Protein AF-A0A2G9U128-F1 (afdb_monomer)

Secondary structure (DSSP, 8-state):
----PPPPSSS---HHHHH-TT--TT-S-----HHHHHHHHHHHTTPPBGGGSSHHHH-GGGGG--TTHHHH-SSGGG-BHHHHHHHSPPPTT-SS-HHHHHHHHHHHHHHHHH-TT-TT---TTS-PPPHHHHHHHHH--HHHHHHHHSTT--TTTS------GGGTS--

Radius of gyration: 20.98 Å; Cα contacts (8 Å, |Δi|>4): 156; chains: 1; bounding box: 50×44×55 Å

Foldseek 3Di:
DDPDDDDAAADDDDPCQQFFVQPDPPDPVGGDGNLVVVQVVCVVVPPQAQVVQPVVVVDPQCVCPDVVNVVVDVDPRRHHNSRNFRHADADVVGRTHPSVLVVVLVVVVCVQPVPCVRQVHDDPPDDHDDPVVVVVVVPDAPLNVCQVVDPPDDSVNDDRDDPDPVVSPDD

Solvent-accessible surface area (backbone atoms only — not comparable to full-atom values): 10637 Å² total; per-residue (Å²): 131,86,74,88,72,78,79,74,76,56,86,66,75,55,65,56,49,46,47,33,63,64,52,49,100,90,44,92,87,11,69,39,36,49,64,59,49,51,51,51,49,37,58,74,74,61,57,66,38,31,56,74,44,65,53,58,74,72,40,78,66,62,83,54,63,46,75,64,54,66,72,74,34,95,46,80,63,72,34,50,36,69,66,46,42,42,68,42,64,51,38,91,100,52,75,46,11,66,62,51,44,50,58,51,49,52,52,51,49,47,55,56,72,71,35,70,78,33,80,88,40,77,47,94,95,55,91,47,66,52,75,70,55,48,54,55,59,70,70,62,45,72,46,55,54,50,34,77,72,35,90,93,48,49,75,89,78,39,76,85,80,82,80,56,75,68,70,77,71,64,135

Sequence (171 aa):
QAGCPMMRTGLRMTSPMRNQVLAGRDAPLGEIDLAAVNIQRGRDVGLRLYMDYGLPRRSSGIGRTTSALRRLYANREDVDLYAGMLTERAVSGGLVGPTAAEIIADQFRNLKVADIFFYENNVQGTQGFNEGELAEIRKMTLARLVCSNTEGMLTRDVPRQQKKMTDVVGN

InterPro domains:
  IPR010255 Haem peroxidase superfamily [SSF48113] (8-155)
  IPR019791 Haem peroxidase, animal-type [PF03098] (10-153)
  IPR019791 Haem peroxidase, animal-type [PS50292] (1-171)
  IPR037120 Haem peroxidase domain superfamily, animal type [G3DSA:1.10.640.10] (2-168)

Mean predicted aligned error: 9.44 Å

Structure (mmCIF, N/CA/C/O backbone):
data_AF-A0A2G9U128-F1
#
_entry.id   AF-A0A2G9U128-F1
#
loop_
_atom_site.group_PDB
_atom_site.id
_atom_site.type_symbol
_atom_site.label_atom_id
_atom_site.label_alt_id
_atom_site.label_comp_id
_atom_site.label_asym_id
_atom_site.label_entity_id
_atom_site.label_seq_id
_atom_site.pdbx_PDB_ins_code
_atom_site.Cartn_x
_atom_site.Cartn_y
_atom_site.Cartn_z
_atom_site.occupancy
_atom_site.B_iso_or_equiv
_atom_site.auth_seq_id
_atom_site.auth_comp_id
_atom_site.auth_asym_id
_atom_site.auth_atom_id
_atom_site.pdbx_PDB_model_num
ATOM 1 N N . GLN A 1 1 ? -28.773 -2.765 -10.422 1.00 36.44 1 GLN A N 1
ATOM 2 C CA . GLN A 1 1 ? -27.649 -1.815 -10.548 1.00 36.44 1 GLN A CA 1
ATOM 3 C C . GLN A 1 1 ? -26.372 -2.622 -10.398 1.00 36.44 1 GLN A C 1
ATOM 5 O O . GLN A 1 1 ? -26.188 -3.244 -9.360 1.00 36.44 1 GLN A O 1
ATOM 10 N N . ALA A 1 2 ? -25.572 -2.745 -11.456 1.00 41.22 2 ALA A N 1
ATOM 11 C CA . ALA A 1 2 ? -24.303 -3.459 -11.376 1.00 41.22 2 ALA A CA 1
ATOM 12 C C . ALA A 1 2 ? -23.344 -2.617 -10.521 1.00 41.22 2 ALA A C 1
ATOM 14 O O . ALA A 1 2 ? -23.062 -1.475 -10.877 1.00 41.22 2 ALA A O 1
ATOM 15 N N . GLY A 1 3 ? -22.915 -3.137 -9.367 1.00 49.66 3 GLY A N 1
ATOM 16 C CA . GLY A 1 3 ? -21.917 -2.465 -8.532 1.00 49.66 3 GLY A CA 1
ATOM 17 C C . GLY A 1 3 ? -20.646 -2.214 -9.339 1.00 49.66 3 GLY A C 1
ATOM 18 O O . GLY A 1 3 ? -20.299 -3.045 -10.171 1.00 49.66 3 GLY A O 1
ATOM 19 N N . CYS A 1 4 ? -19.978 -1.078 -9.127 1.00 60.12 4 CYS A N 1
ATOM 20 C CA . CYS A 1 4 ? -18.726 -0.748 -9.809 1.00 60.12 4 CYS A CA 1
ATOM 21 C C . CYS A 1 4 ? -17.633 -1.718 -9.323 1.00 60.12 4 CYS A C 1
ATOM 23 O O . CYS A 1 4 ? -17.177 -1.587 -8.182 1.00 60.12 4 CYS A O 1
ATOM 25 N N . PRO A 1 5 ? -17.253 -2.744 -10.108 1.00 68.50 5 PRO A N 1
ATOM 26 C CA . PRO A 1 5 ? -16.295 -3.725 -9.640 1.00 68.50 5 PRO A CA 1
ATOM 27 C C . PRO A 1 5 ? -14.897 -3.108 -9.678 1.00 68.50 5 PRO A C 1
ATOM 29 O O . PRO A 1 5 ? -14.542 -2.384 -10.610 1.00 68.50 5 PRO A O 1
ATOM 32 N N . MET A 1 6 ? -14.084 -3.423 -8.671 1.00 71.75 6 MET A N 1
ATOM 33 C CA . MET A 1 6 ? -12.667 -3.071 -8.684 1.00 71.75 6 MET A CA 1
ATOM 34 C C . MET A 1 6 ? -12.012 -3.613 -9.962 1.00 71.75 6 MET A C 1
ATOM 36 O O . MET A 1 6 ? -12.296 -4.736 -10.393 1.00 71.75 6 MET A O 1
ATOM 40 N N . MET A 1 7 ? -11.111 -2.829 -10.558 1.00 75.94 7 MET A N 1
ATOM 41 C CA . MET A 1 7 ? -10.295 -3.303 -11.671 1.00 75.94 7 MET A CA 1
ATOM 42 C C . MET A 1 7 ? -9.532 -4.571 -11.262 1.00 75.94 7 MET A C 1
ATOM 44 O O . MET A 1 7 ? -9.000 -4.672 -10.158 1.00 75.94 7 MET A O 1
ATOM 48 N N . ARG A 1 8 ? -9.466 -5.547 -12.171 1.00 73.69 8 ARG A N 1
ATOM 49 C CA . ARG A 1 8 ? -8.735 -6.796 -11.945 1.00 73.69 8 ARG A CA 1
ATOM 50 C C . ARG A 1 8 ? -7.255 -6.514 -11.669 1.00 73.69 8 ARG A C 1
ATOM 52 O O . ARG A 1 8 ? -6.620 -5.780 -12.423 1.00 73.69 8 ARG A O 1
ATOM 59 N N . THR A 1 9 ? -6.705 -7.161 -10.646 1.00 72.75 9 THR A N 1
ATOM 60 C CA . THR A 1 9 ? -5.279 -7.074 -10.318 1.00 72.75 9 THR A CA 1
ATOM 61 C C . THR A 1 9 ? -4.411 -7.692 -11.418 1.00 72.75 9 THR A C 1
ATOM 63 O O . THR A 1 9 ? -4.778 -8.692 -12.046 1.00 72.75 9 THR A O 1
ATOM 66 N N . GLY A 1 10 ? -3.255 -7.078 -11.676 1.00 69.06 10 GLY A N 1
ATOM 67 C CA . GLY A 1 10 ? -2.269 -7.558 -12.640 1.00 69.06 10 GLY A CA 1
ATOM 68 C C . GLY A 1 10 ? -1.530 -6.425 -13.350 1.00 69.06 10 GLY A C 1
ATOM 69 O O . GLY A 1 10 ? -1.518 -5.285 -12.907 1.00 69.06 10 GLY A O 1
ATOM 70 N N . LEU A 1 11 ? -0.948 -6.746 -14.504 1.00 76.25 11 LEU A N 1
ATOM 71 C CA . LEU A 1 11 ? -0.064 -5.869 -15.288 1.00 76.25 11 LEU A CA 1
ATOM 72 C C . LEU A 1 11 ? -0.753 -4.702 -16.013 1.00 76.25 11 LEU A C 1
ATOM 74 O O . LEU A 1 11 ? -0.128 -4.028 -16.832 1.00 76.25 11 LEU A O 1
ATOM 78 N N . ARG A 1 12 ? -2.056 -4.509 -15.811 1.00 81.06 12 ARG A N 1
ATOM 79 C CA . ARG A 1 12 ? -2.826 -3.490 -16.525 1.00 81.06 12 ARG A CA 1
ATOM 80 C C . ARG A 1 12 ? -3.194 -2.378 -15.564 1.00 81.06 12 ARG A C 1
ATOM 82 O O . ARG A 1 12 ? -3.771 -2.632 -14.517 1.00 81.06 12 ARG A O 1
ATOM 89 N N . MET A 1 13 ? -2.910 -1.158 -15.989 1.00 85.50 13 MET A N 1
ATOM 90 C CA . MET A 1 13 ? -3.339 0.068 -15.335 1.00 85.50 13 MET A CA 1
ATOM 91 C C . MET A 1 13 ? -4.348 0.777 -16.245 1.00 85.50 13 MET A C 1
ATOM 93 O O . MET A 1 13 ? -4.283 0.626 -17.470 1.00 85.50 13 MET A O 1
ATOM 97 N N . THR A 1 14 ? -5.320 1.489 -15.672 1.00 87.94 14 THR A N 1
ATOM 98 C CA . THR A 1 14 ? -6.327 2.212 -16.463 1.00 87.94 14 THR A CA 1
ATOM 99 C C . THR A 1 14 ? -5.682 3.350 -17.259 1.00 87.94 14 THR A C 1
ATOM 101 O O . THR A 1 14 ? -4.676 3.920 -16.837 1.00 87.94 14 THR A O 1
ATOM 104 N N . SER A 1 15 ? -6.271 3.703 -18.409 1.00 85.25 15 SER A N 1
ATOM 105 C CA . SER A 1 15 ? -5.766 4.806 -19.245 1.00 85.25 15 SER A CA 1
ATOM 106 C C . SER A 1 15 ? -5.651 6.133 -18.482 1.00 85.25 15 SER A C 1
ATOM 108 O O . SER A 1 15 ? -4.603 6.763 -18.599 1.00 85.25 15 SER A O 1
ATOM 110 N N . PRO A 1 16 ? -6.626 6.540 -17.638 1.00 86.50 16 PRO A N 1
ATOM 111 C CA . PRO A 1 16 ? -6.484 7.764 -16.852 1.00 86.50 16 PRO A CA 1
ATOM 112 C C . PRO A 1 16 ? -5.264 7.740 -15.927 1.00 86.50 16 PRO A C 1
ATOM 114 O O . PRO A 1 16 ? -4.538 8.721 -15.846 1.00 86.50 16 PRO A O 1
ATOM 117 N N . MET A 1 17 ? -4.970 6.600 -15.291 1.00 86.81 17 MET A N 1
ATOM 118 C CA . MET A 1 17 ? -3.791 6.490 -14.429 1.00 86.81 17 MET A CA 1
ATOM 119 C C . MET A 1 17 ? -2.469 6.430 -15.208 1.00 86.81 17 MET A C 1
ATOM 121 O O . MET A 1 17 ? -1.415 6.762 -14.676 1.00 86.81 17 MET A O 1
ATOM 125 N N . ARG A 1 18 ? -2.497 5.982 -16.464 1.00 86.50 18 ARG A N 1
ATOM 126 C CA . ARG A 1 18 ? -1.287 5.850 -17.284 1.00 86.50 18 ARG A CA 1
ATOM 127 C C . ARG A 1 18 ? -0.965 7.092 -18.096 1.00 86.50 18 ARG A C 1
ATOM 129 O O . ARG A 1 18 ? 0.184 7.294 -18.435 1.00 86.50 18 ARG A O 1
ATOM 136 N N . ASN A 1 19 ? -1.962 7.892 -18.434 1.00 84.31 19 ASN A N 1
ATOM 137 C CA . ASN A 1 19 ? -1.763 8.970 -19.391 1.00 84.31 19 ASN A CA 1
ATOM 138 C C . ASN A 1 19 ? -2.217 10.325 -18.855 1.00 84.31 19 ASN A C 1
ATOM 140 O O . ASN A 1 19 ? -1.904 11.320 -19.483 1.00 84.31 19 ASN A O 1
ATOM 144 N N . GLN A 1 20 ? -3.007 10.388 -17.776 1.00 84.69 20 GLN A N 1
ATOM 145 C CA . GLN A 1 20 ? -3.775 11.590 -17.422 1.00 84.69 20 GLN A CA 1
ATOM 146 C C . GLN A 1 20 ? -3.939 11.772 -15.901 1.00 84.69 20 GLN A C 1
ATOM 148 O O . GLN A 1 20 ? -4.963 12.283 -15.449 1.00 84.69 20 GLN A O 1
ATOM 153 N N . VAL A 1 21 ? -2.964 11.348 -15.077 1.00 81.94 21 VAL A N 1
ATOM 154 C CA . VAL A 1 21 ? -3.152 11.336 -13.608 1.00 81.94 21 VAL A CA 1
ATOM 155 C C . VAL A 1 21 ? -3.471 12.705 -13.011 1.00 81.94 21 VAL A C 1
ATOM 157 O O . VAL A 1 21 ? -4.222 12.764 -12.041 1.00 81.94 21 VAL A O 1
ATOM 160 N N . LEU A 1 22 ? -2.931 13.785 -13.583 1.00 76.00 22 LEU A N 1
ATOM 161 C CA . LEU A 1 22 ? -3.174 15.162 -13.135 1.00 76.00 22 LEU A CA 1
ATOM 162 C C . LEU A 1 22 ? -3.912 16.003 -14.184 1.00 76.00 22 LEU A C 1
ATOM 164 O O . LEU A 1 22 ? -3.852 17.231 -14.134 1.00 76.00 22 LEU A O 1
ATOM 168 N N . ALA A 1 23 ? -4.600 15.372 -15.138 1.00 69.12 23 ALA A N 1
ATOM 169 C CA . ALA A 1 23 ? -5.393 16.105 -16.114 1.00 69.12 23 ALA A CA 1
ATOM 170 C C . ALA A 1 23 ? -6.583 16.782 -15.412 1.00 69.12 23 ALA A C 1
ATOM 172 O O . ALA A 1 23 ? -7.588 16.148 -15.088 1.00 69.12 23 ALA A O 1
ATOM 173 N N . GLY A 1 24 ? -6.448 18.082 -15.139 1.00 64.62 24 GLY A N 1
ATOM 174 C CA . GLY A 1 24 ? -7.542 18.944 -14.699 1.00 64.62 24 GLY A CA 1
ATOM 175 C C . GLY A 1 24 ? -8.391 19.415 -15.882 1.00 64.62 24 GLY A C 1
ATOM 176 O O . GLY A 1 24 ? -7.938 19.379 -17.024 1.00 64.62 24 GLY A O 1
ATOM 177 N N . ARG A 1 25 ? -9.613 19.899 -15.614 1.00 59.88 25 ARG A N 1
ATOM 178 C CA . ARG A 1 25 ? -10.521 20.422 -16.658 1.00 59.88 25 ARG A CA 1
ATOM 179 C C . ARG A 1 25 ? -9.916 21.566 -17.487 1.00 59.88 25 ARG A C 1
ATOM 181 O O . ARG A 1 25 ? -10.225 21.643 -18.668 1.00 59.88 25 ARG A O 1
ATOM 188 N N . ASP A 1 26 ? -9.036 22.380 -16.894 1.00 63.41 26 ASP A N 1
ATOM 189 C CA . ASP A 1 26 ? -8.537 23.630 -17.493 1.00 63.41 26 ASP A CA 1
ATOM 190 C C . ASP A 1 26 ? -6.996 23.738 -17.545 1.00 63.41 26 ASP A C 1
ATOM 192 O O . ASP A 1 26 ? -6.453 24.824 -17.736 1.00 63.41 26 ASP A O 1
ATOM 196 N N . ALA A 1 27 ? -6.260 22.633 -17.362 1.00 60.75 27 ALA A N 1
ATOM 197 C CA . ALA A 1 27 ? -4.793 22.649 -17.316 1.00 60.75 27 ALA A CA 1
ATOM 198 C C . ALA A 1 27 ? -4.166 21.710 -18.370 1.00 60.75 27 ALA A C 1
ATOM 200 O O . ALA A 1 27 ? -4.283 20.492 -18.237 1.00 60.75 27 ALA A O 1
ATOM 201 N N . PRO A 1 28 ? -3.430 22.235 -19.372 1.00 54.91 28 PRO A N 1
ATOM 202 C CA . PRO A 1 28 ? -2.742 21.423 -20.383 1.00 54.91 28 PRO A CA 1
ATOM 203 C C . PRO A 1 28 ? -1.474 20.717 -19.867 1.00 54.91 28 PRO A C 1
ATOM 205 O O . PRO A 1 28 ? -0.856 19.957 -20.602 1.00 54.91 28 PRO A O 1
ATOM 208 N N . LEU A 1 29 ? -1.083 20.909 -18.600 1.00 56.72 29 LEU A N 1
ATOM 209 C CA . LEU A 1 29 ? 0.060 20.230 -17.960 1.00 56.72 29 LEU A CA 1
ATOM 210 C C . LEU A 1 29 ? -0.220 18.745 -17.610 1.00 56.72 29 LEU A C 1
ATOM 212 O O . LEU A 1 29 ? 0.469 18.154 -16.783 1.00 56.72 29 LEU A O 1
ATOM 216 N N . GLY A 1 30 ? -1.272 18.153 -18.177 1.00 60.22 30 GLY A N 1
ATOM 217 C CA . GLY A 1 30 ? -2.044 17.085 -17.538 1.00 60.22 30 GLY A CA 1
ATOM 218 C C . GLY A 1 30 ? -1.679 15.636 -17.858 1.00 60.22 30 GLY A C 1
ATOM 219 O O . GLY A 1 30 ? -2.354 14.743 -17.347 1.00 60.22 30 GLY A O 1
ATOM 220 N N . GLU A 1 31 ? -0.657 15.362 -18.670 1.00 71.94 31 GLU A N 1
ATOM 221 C CA . GLU A 1 31 ? -0.382 13.999 -19.151 1.00 71.94 31 GLU A CA 1
ATOM 222 C C . GLU A 1 31 ? 0.809 13.337 -18.445 1.00 71.94 31 GLU A C 1
ATOM 224 O O . GLU A 1 31 ? 1.909 13.230 -18.983 1.00 71.94 31 GLU A O 1
ATOM 229 N N . ILE A 1 32 ? 0.599 12.904 -17.198 1.00 84.38 32 ILE A N 1
ATOM 230 C CA . ILE A 1 32 ? 1.614 12.191 -16.408 1.00 84.38 32 ILE A CA 1
ATOM 231 C C . ILE A 1 32 ? 1.285 10.697 -16.344 1.00 84.38 32 ILE A C 1
ATOM 233 O O . ILE A 1 32 ? 0.178 10.314 -15.948 1.00 84.38 32 ILE A O 1
ATOM 237 N N . ASP A 1 33 ? 2.279 9.861 -16.665 1.00 89.38 33 ASP A N 1
ATOM 238 C CA . ASP A 1 33 ? 2.218 8.408 -16.487 1.00 89.38 33 ASP A CA 1
ATOM 239 C C . ASP A 1 33 ? 2.613 8.012 -15.065 1.00 89.38 33 ASP A C 1
ATOM 241 O O . ASP A 1 33 ? 3.784 8.062 -14.682 1.00 89.38 33 ASP A O 1
ATOM 245 N N . LEU A 1 34 ? 1.628 7.576 -14.275 1.00 91.62 34 LEU A N 1
ATOM 246 C CA . LEU A 1 34 ? 1.853 7.170 -12.890 1.00 91.62 34 LEU A CA 1
ATOM 247 C C . LEU A 1 34 ? 2.796 5.974 -12.762 1.00 91.62 34 LEU A C 1
ATOM 249 O O . LEU A 1 34 ? 3.560 5.904 -11.801 1.00 91.62 34 LEU A O 1
ATOM 253 N N . ALA A 1 35 ? 2.761 5.030 -13.704 1.00 90.44 35 ALA A N 1
ATOM 254 C CA . ALA A 1 35 ? 3.646 3.874 -13.661 1.00 90.44 35 ALA A CA 1
ATOM 255 C C . ALA A 1 35 ? 5.089 4.305 -13.939 1.00 90.44 35 ALA A C 1
ATOM 257 O O . ALA A 1 35 ? 5.996 3.871 -13.228 1.00 90.44 35 ALA A O 1
ATOM 258 N N . ALA A 1 36 ? 5.294 5.201 -14.909 1.00 91.56 36 ALA A N 1
ATOM 259 C CA . ALA A 1 36 ? 6.609 5.781 -15.172 1.00 91.56 36 ALA A CA 1
ATOM 260 C C . ALA A 1 36 ? 7.120 6.593 -13.970 1.00 91.56 36 ALA A C 1
ATOM 262 O O . ALA A 1 36 ? 8.269 6.425 -13.558 1.00 91.56 36 ALA A O 1
ATOM 263 N N . VAL A 1 37 ? 6.257 7.407 -13.351 1.00 93.38 37 VAL A N 1
ATOM 264 C CA . VAL A 1 37 ? 6.588 8.168 -12.135 1.00 93.38 37 VAL A CA 1
ATOM 265 C C . VAL A 1 37 ? 6.966 7.245 -10.980 1.00 93.38 37 VAL A C 1
ATOM 267 O O . VAL A 1 37 ? 7.939 7.524 -10.290 1.00 93.38 37 VAL A O 1
ATOM 270 N N . ASN A 1 38 ? 6.251 6.139 -10.768 1.00 93.75 38 ASN A N 1
ATOM 271 C CA . ASN A 1 38 ? 6.575 5.194 -9.696 1.00 93.75 38 ASN A CA 1
ATOM 272 C C . ASN A 1 38 ? 7.923 4.495 -9.919 1.00 93.75 38 ASN A C 1
ATOM 274 O O . ASN A 1 38 ? 8.669 4.308 -8.959 1.00 93.75 38 ASN A O 1
ATOM 278 N N . ILE A 1 39 ? 8.266 4.153 -11.167 1.00 94.38 39 ILE A N 1
ATOM 279 C CA . ILE A 1 39 ? 9.593 3.612 -11.504 1.00 94.38 39 ILE A CA 1
ATOM 280 C C . ILE A 1 39 ? 10.677 4.654 -11.210 1.00 94.38 39 ILE A C 1
ATOM 282 O O . ILE A 1 39 ? 11.635 4.358 -10.499 1.00 94.38 39 ILE A O 1
ATOM 286 N N . GLN A 1 40 ? 10.505 5.888 -11.693 1.00 95.75 40 GLN A N 1
ATOM 287 C CA . GLN A 1 40 ? 11.485 6.953 -11.473 1.00 95.75 40 GLN A CA 1
ATOM 288 C C . GLN A 1 40 ? 11.628 7.313 -9.994 1.00 95.75 40 GLN A C 1
ATOM 290 O O . GLN A 1 40 ? 12.747 7.465 -9.520 1.00 95.75 40 GLN A O 1
ATOM 295 N N . ARG A 1 41 ? 10.525 7.360 -9.241 1.00 96.12 41 ARG A N 1
ATOM 296 C CA . ARG A 1 41 ? 10.550 7.566 -7.788 1.00 96.12 41 ARG A CA 1
ATOM 297 C C . ARG A 1 41 ? 11.308 6.454 -7.077 1.00 96.12 41 ARG A C 1
ATOM 299 O O . ARG A 1 41 ? 12.059 6.739 -6.157 1.00 96.12 41 ARG A O 1
ATOM 306 N N . GLY A 1 42 ? 11.123 5.203 -7.501 1.00 96.44 42 GLY A N 1
ATOM 307 C CA . GLY A 1 42 ? 11.869 4.076 -6.951 1.00 96.44 42 GLY A CA 1
ATOM 308 C C . GLY A 1 42 ? 13.379 4.249 -7.112 1.00 96.44 42 GLY A C 1
ATOM 309 O O . GLY A 1 42 ? 14.121 4.001 -6.169 1.00 96.44 42 GLY A O 1
ATOM 310 N N . ARG A 1 43 ? 13.824 4.740 -8.271 1.00 96.44 43 ARG A N 1
ATOM 311 C CA . ARG A 1 43 ? 15.241 5.026 -8.540 1.00 96.44 43 ARG A CA 1
ATOM 312 C C . ARG A 1 43 ? 15.757 6.222 -7.745 1.00 96.44 43 ARG A C 1
ATOM 314 O O . ARG A 1 43 ? 16.850 6.147 -7.200 1.00 96.44 43 ARG A O 1
ATOM 321 N N . ASP A 1 44 ? 14.961 7.282 -7.651 1.00 97.81 44 ASP A N 1
ATOM 322 C CA . ASP A 1 44 ? 15.298 8.511 -6.924 1.00 97.81 44 ASP A CA 1
ATOM 323 C C . ASP A 1 44 ? 15.538 8.252 -5.429 1.00 97.81 44 ASP A C 1
ATOM 325 O O . ASP A 1 44 ? 16.548 8.670 -4.871 1.00 97.81 44 ASP A O 1
ATOM 329 N N . VAL A 1 45 ? 14.669 7.458 -4.791 1.00 97.12 45 VAL A N 1
ATOM 330 C CA . VAL A 1 45 ? 14.844 7.070 -3.378 1.00 97.12 45 VAL A CA 1
ATOM 331 C C . VAL A 1 45 ? 15.825 5.905 -3.182 1.00 97.12 45 VAL A C 1
ATOM 333 O O . VAL A 1 45 ? 15.992 5.430 -2.060 1.00 97.12 45 VAL A O 1
ATOM 336 N N . GLY A 1 46 ? 16.456 5.417 -4.255 1.00 96.00 46 GLY A N 1
ATOM 337 C CA . GLY A 1 46 ? 17.442 4.340 -4.197 1.00 96.00 46 GLY A CA 1
ATOM 338 C C . GLY A 1 46 ? 16.868 2.988 -3.765 1.00 96.00 46 GLY A C 1
ATOM 339 O O . GLY A 1 46 ? 17.518 2.258 -3.014 1.00 96.00 46 GLY A O 1
ATOM 340 N N . LEU A 1 47 ? 15.652 2.635 -4.203 1.00 95.31 47 LEU A N 1
ATOM 341 C CA . LEU A 1 47 ? 15.112 1.296 -3.961 1.00 95.31 47 LEU A CA 1
ATOM 342 C C . LEU A 1 47 ? 16.027 0.238 -4.576 1.00 95.31 47 LEU A C 1
ATOM 344 O O . LEU A 1 47 ? 16.470 0.353 -5.719 1.00 95.31 47 LEU A O 1
ATOM 348 N N . ARG A 1 48 ? 16.248 -0.833 -3.814 1.00 93.44 48 ARG A N 1
ATOM 349 C CA . ARG A 1 48 ? 16.949 -2.018 -4.304 1.00 93.44 48 ARG A CA 1
ATOM 350 C C . ARG A 1 48 ? 16.202 -2.650 -5.472 1.00 93.44 48 ARG A C 1
ATOM 352 O O . ARG A 1 48 ? 14.984 -2.500 -5.610 1.00 93.44 48 ARG A O 1
ATOM 359 N N . LEU A 1 49 ? 16.945 -3.371 -6.301 1.00 91.62 49 LEU A N 1
ATOM 360 C CA . LEU A 1 49 ? 16.398 -4.007 -7.489 1.00 91.62 49 LEU A CA 1
ATOM 361 C C . LEU A 1 49 ? 15.509 -5.177 -7.085 1.00 91.62 49 LEU A C 1
ATOM 363 O O . LEU A 1 49 ? 15.609 -5.721 -5.984 1.00 91.62 49 LEU A O 1
ATOM 367 N N . TYR A 1 50 ? 14.624 -5.586 -7.987 1.00 89.19 50 TYR A N 1
ATOM 368 C CA . TYR A 1 50 ? 13.657 -6.639 -7.712 1.00 89.19 50 TYR A CA 1
ATOM 369 C C . TYR A 1 50 ? 14.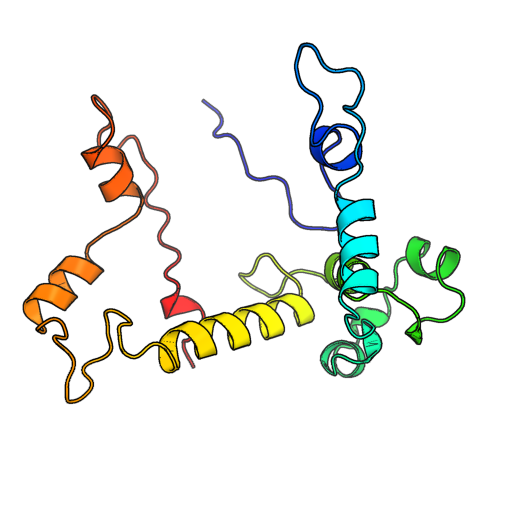334 -7.921 -7.211 1.00 89.19 50 TYR A C 1
ATOM 371 O O . TYR A 1 50 ? 13.898 -8.489 -6.220 1.00 89.19 50 TYR A O 1
ATOM 379 N N . MET A 1 51 ? 15.439 -8.336 -7.835 1.00 84.62 51 MET A N 1
ATOM 380 C CA . MET A 1 51 ? 16.144 -9.579 -7.502 1.00 84.62 51 MET A CA 1
ATOM 381 C C . MET A 1 51 ? 16.837 -9.586 -6.130 1.00 84.62 51 MET A C 1
ATOM 383 O O . MET A 1 51 ? 17.160 -10.670 -5.633 1.00 84.62 51 MET A O 1
ATOM 387 N N . ASP A 1 52 ? 17.031 -8.418 -5.511 1.00 88.81 52 ASP A N 1
ATOM 388 C CA . ASP A 1 52 ? 17.655 -8.291 -4.188 1.00 88.81 52 ASP A CA 1
ATOM 389 C C . ASP A 1 52 ? 16.713 -8.720 -3.060 1.00 88.81 52 ASP A C 1
ATOM 391 O O . ASP A 1 52 ? 17.151 -9.117 -1.977 1.00 88.81 52 ASP A O 1
ATOM 395 N N . TYR A 1 53 ? 15.405 -8.678 -3.310 1.00 81.81 53 TYR A N 1
ATOM 396 C CA . TYR A 1 53 ? 14.406 -9.202 -2.394 1.00 81.81 53 TYR A CA 1
ATOM 397 C C . TYR A 1 53 ? 14.409 -10.729 -2.572 1.00 81.81 53 TYR A C 1
ATOM 399 O O . TYR A 1 53 ? 14.221 -11.251 -3.665 1.00 81.81 53 TYR A O 1
ATOM 407 N N . GLY A 1 54 ? 14.726 -11.492 -1.521 1.00 63.59 54 GLY A N 1
ATOM 408 C CA . GLY A 1 54 ? 15.052 -12.926 -1.630 1.00 63.59 54 GLY A CA 1
ATOM 409 C C . GLY A 1 54 ? 13.914 -13.834 -2.131 1.00 63.59 54 GLY A C 1
ATOM 410 O O . GLY A 1 54 ? 14.161 -14.968 -2.551 1.00 63.59 54 GLY A O 1
ATOM 411 N N . LEU A 1 55 ? 12.673 -13.348 -2.132 1.00 65.38 55 LEU A N 1
ATOM 412 C CA . LEU A 1 55 ? 11.490 -14.060 -2.622 1.00 65.38 55 LEU A CA 1
ATOM 413 C C . LEU A 1 55 ? 11.511 -14.333 -4.137 1.00 65.38 55 LEU A C 1
ATOM 415 O O . LEU A 1 55 ? 11.234 -15.462 -4.542 1.00 65.38 55 LEU A O 1
ATOM 419 N N . PRO A 1 56 ? 11.909 -13.377 -4.986 1.00 58.12 56 PRO A N 1
ATOM 420 C CA . PRO A 1 56 ? 12.310 -13.551 -6.376 1.00 58.12 56 PRO A CA 1
ATOM 421 C C . PRO A 1 56 ? 13.217 -14.754 -6.652 1.00 58.12 56 PRO A C 1
ATOM 423 O O . PRO A 1 56 ? 13.085 -15.424 -7.678 1.00 58.12 56 PRO A O 1
ATOM 426 N N . ARG A 1 57 ? 14.145 -15.061 -5.739 1.00 56.00 57 ARG A N 1
ATOM 427 C CA . ARG A 1 57 ? 15.081 -16.189 -5.886 1.00 56.00 57 ARG A CA 1
ATOM 428 C C . ARG A 1 57 ? 14.477 -17.520 -5.432 1.00 56.00 57 ARG A C 1
ATOM 430 O O . ARG A 1 57 ? 14.845 -18.560 -5.967 1.00 56.00 57 ARG A O 1
ATOM 437 N N . ARG A 1 58 ? 13.561 -17.487 -4.458 1.00 52.00 58 ARG A N 1
ATOM 438 C CA . ARG A 1 58 ? 12.903 -18.669 -3.863 1.00 52.00 58 ARG A CA 1
ATOM 439 C C . ARG A 1 58 ? 11.635 -19.086 -4.602 1.00 52.00 58 ARG A C 1
ATOM 441 O O . ARG A 1 58 ? 11.297 -20.264 -4.639 1.00 52.00 58 ARG A O 1
ATOM 448 N N . SER A 1 59 ? 10.933 -18.127 -5.190 1.00 52.28 59 SER A N 1
ATOM 449 C CA . SER A 1 59 ? 9.790 -18.382 -6.046 1.00 52.28 59 SER A CA 1
ATOM 450 C C . SER A 1 59 ? 10.299 -18.771 -7.435 1.00 52.28 59 SER A C 1
ATOM 452 O O . SER A 1 59 ? 10.941 -18.003 -8.146 1.00 52.28 59 SER A O 1
ATOM 454 N N . SER A 1 60 ? 9.948 -19.970 -7.887 1.00 47.53 60 SER A N 1
ATOM 455 C CA . SER A 1 60 ? 10.107 -20.404 -9.284 1.00 47.53 60 SER A CA 1
ATOM 456 C C . SER A 1 60 ? 9.313 -19.533 -10.287 1.00 47.53 60 SER A C 1
ATOM 458 O O . SER A 1 60 ? 9.332 -19.773 -11.494 1.00 47.53 60 SER A O 1
ATOM 460 N N . GLY A 1 61 ? 8.626 -18.488 -9.803 1.00 47.69 61 GLY A N 1
ATOM 461 C CA . GLY A 1 61 ? 7.738 -17.593 -10.539 1.00 47.69 61 GLY A CA 1
ATOM 462 C C . GLY A 1 61 ? 8.433 -16.613 -11.480 1.00 47.69 61 GLY A C 1
ATOM 463 O O . GLY A 1 61 ? 7.787 -16.126 -12.408 1.00 47.69 61 GLY A O 1
ATOM 464 N N . ILE A 1 62 ? 9.745 -16.388 -11.348 1.00 49.09 62 ILE A N 1
ATOM 465 C CA . ILE A 1 62 ? 10.476 -15.590 -12.350 1.00 49.09 62 ILE A CA 1
ATOM 466 C C . ILE A 1 62 ? 10.766 -16.388 -13.633 1.00 49.09 62 ILE A C 1
ATOM 468 O O . ILE A 1 62 ? 11.180 -15.834 -14.649 1.00 49.09 62 ILE A O 1
ATOM 472 N N . GLY A 1 63 ? 10.380 -17.668 -13.685 1.00 47.03 63 GLY A N 1
ATOM 473 C CA . GLY A 1 63 ? 10.222 -18.383 -14.956 1.00 47.03 63 GLY A CA 1
ATOM 474 C C . GLY A 1 63 ? 9.241 -17.702 -15.929 1.00 47.03 63 GLY A C 1
ATOM 475 O O . GLY A 1 63 ? 9.166 -18.079 -17.096 1.00 47.03 63 GLY A O 1
ATOM 476 N N . ARG A 1 64 ? 8.498 -16.679 -15.476 1.00 52.25 64 ARG A N 1
ATOM 477 C CA . ARG A 1 64 ? 7.628 -15.839 -16.302 1.00 52.25 64 ARG A CA 1
ATOM 478 C C . ARG A 1 64 ? 7.973 -14.353 -16.207 1.00 52.25 64 ARG A C 1
ATOM 480 O O . ARG A 1 64 ? 7.049 -13.540 -16.217 1.00 52.25 64 ARG A O 1
ATOM 487 N N . THR A 1 65 ? 9.258 -13.971 -16.184 1.00 58.22 65 THR A N 1
ATOM 488 C CA . THR A 1 65 ? 9.633 -12.629 -16.667 1.00 58.22 65 THR A CA 1
ATOM 489 C C . THR A 1 65 ? 8.893 -12.430 -17.981 1.00 58.22 65 THR A C 1
ATOM 491 O O . THR A 1 65 ? 9.101 -13.190 -18.933 1.00 58.22 65 THR A O 1
ATOM 494 N N . THR A 1 66 ? 7.928 -11.510 -18.005 1.00 63.50 66 THR A N 1
ATOM 495 C CA . THR A 1 66 ? 7.109 -11.330 -19.201 1.00 63.50 66 THR A CA 1
ATOM 496 C C . THR A 1 66 ? 8.046 -11.067 -20.372 1.00 63.50 66 THR A C 1
ATOM 498 O O . THR A 1 66 ? 9.096 -10.441 -20.209 1.00 63.50 66 THR A O 1
ATOM 501 N N . SER A 1 67 ? 7.692 -11.544 -21.566 1.00 69.38 67 SER A N 1
ATOM 502 C CA . SER A 1 67 ? 8.501 -11.269 -22.758 1.00 69.38 67 SER A CA 1
ATOM 503 C C . SER A 1 67 ? 8.760 -9.765 -22.936 1.00 69.38 67 SER A C 1
ATOM 505 O O . SER A 1 67 ? 9.758 -9.393 -23.535 1.00 69.38 67 SER A O 1
ATOM 507 N N . ALA A 1 68 ? 7.901 -8.908 -22.368 1.00 78.81 68 ALA A N 1
ATOM 508 C CA . ALA A 1 68 ? 8.096 -7.468 -22.276 1.00 78.81 68 ALA A CA 1
ATOM 509 C C . ALA A 1 68 ? 9.303 -7.061 -21.414 1.00 78.81 68 ALA A C 1
ATOM 511 O O . ALA A 1 68 ? 10.157 -6.343 -21.917 1.00 78.81 68 ALA A O 1
ATOM 512 N N . LEU A 1 69 ? 9.429 -7.536 -20.168 1.00 83.00 69 LEU A N 1
ATOM 513 C CA . LEU A 1 69 ? 10.573 -7.173 -19.319 1.00 83.00 69 LEU A CA 1
ATOM 514 C C . LEU A 1 69 ? 11.905 -7.663 -19.899 1.00 83.00 69 LEU A C 1
ATOM 516 O O . LEU A 1 69 ? 12.872 -6.915 -19.886 1.00 83.00 69 LEU A O 1
ATOM 520 N N . ARG A 1 70 ? 11.933 -8.861 -20.501 1.00 81.81 70 ARG A N 1
ATOM 521 C CA . ARG A 1 70 ? 13.129 -9.383 -21.195 1.00 81.81 70 ARG A CA 1
ATOM 522 C C . ARG A 1 70 ? 13.562 -8.550 -22.404 1.00 81.81 70 ARG A C 1
ATOM 524 O O . ARG A 1 70 ? 14.694 -8.683 -22.842 1.00 81.81 70 ARG A O 1
ATOM 531 N N . ARG A 1 71 ? 12.652 -7.765 -22.990 1.00 85.94 71 ARG A N 1
ATOM 532 C CA . ARG A 1 71 ? 12.974 -6.841 -24.088 1.00 85.94 71 ARG A CA 1
ATOM 533 C C . ARG A 1 71 ? 13.437 -5.474 -23.588 1.00 85.94 71 ARG A C 1
ATOM 535 O O . ARG A 1 71 ? 14.087 -4.769 -24.345 1.00 85.94 71 ARG A O 1
ATOM 542 N N . LEU A 1 72 ? 13.049 -5.087 -22.373 1.00 88.88 72 LEU A N 1
ATOM 543 C CA . LEU A 1 72 ? 13.313 -3.758 -21.820 1.00 88.88 72 LEU A CA 1
ATOM 544 C C . LEU A 1 72 ? 14.577 -3.718 -20.956 1.00 88.88 72 LEU A C 1
ATOM 546 O O . LEU A 1 72 ? 15.294 -2.725 -20.997 1.00 88.88 72 LEU A O 1
ATOM 550 N N . TYR A 1 73 ? 14.852 -4.781 -20.200 1.00 88.25 73 TYR A N 1
ATOM 551 C CA . TYR A 1 73 ? 16.034 -4.889 -19.346 1.00 88.25 73 TYR A CA 1
ATOM 552 C C . TYR A 1 73 ? 17.041 -5.852 -19.972 1.00 88.25 73 TYR A C 1
ATOM 554 O O . TYR A 1 73 ? 16.664 -6.940 -20.411 1.00 88.25 73 TYR A O 1
ATOM 562 N N . ALA A 1 74 ? 18.314 -5.445 -20.003 1.00 87.75 74 ALA A N 1
ATOM 563 C CA . ALA A 1 74 ? 19.403 -6.259 -20.539 1.00 87.75 74 ALA A CA 1
ATOM 564 C C . ALA A 1 74 ? 19.625 -7.519 -19.691 1.00 87.75 74 ALA A C 1
ATOM 566 O O . ALA A 1 74 ? 19.702 -8.621 -20.235 1.00 87.75 74 ALA A O 1
ATOM 567 N N . ASN A 1 75 ? 19.644 -7.359 -18.363 1.00 84.88 75 ASN A N 1
ATOM 568 C CA . ASN A 1 75 ? 19.734 -8.460 -17.412 1.00 84.88 75 ASN A CA 1
ATOM 569 C C . ASN A 1 75 ? 18.481 -8.527 -16.540 1.00 84.88 75 ASN A C 1
ATOM 571 O O . ASN A 1 75 ? 17.790 -7.536 -16.302 1.00 84.88 75 ASN A O 1
ATOM 575 N N . ARG A 1 76 ? 18.177 -9.726 -16.040 1.00 81.06 76 ARG A N 1
ATOM 576 C CA . ARG A 1 76 ? 17.035 -9.948 -15.141 1.00 81.06 76 ARG A CA 1
ATOM 577 C C . ARG A 1 76 ? 17.259 -9.271 -13.785 1.00 81.06 76 ARG A C 1
ATOM 579 O O . ARG A 1 76 ? 16.301 -8.917 -13.103 1.00 81.06 76 ARG A O 1
ATOM 586 N N . GLU A 1 77 ? 18.516 -9.141 -13.403 1.00 85.19 77 GLU A N 1
ATOM 587 C CA . GLU A 1 77 ? 19.002 -8.560 -12.163 1.00 85.19 77 GLU A CA 1
ATOM 588 C C . GLU A 1 77 ? 18.741 -7.050 -12.110 1.00 85.19 77 GLU A C 1
ATOM 590 O O . GLU A 1 77 ? 18.510 -6.530 -11.026 1.00 85.19 77 GLU A O 1
ATOM 595 N N . ASP A 1 78 ? 18.635 -6.390 -13.269 1.00 89.62 78 ASP A N 1
ATOM 596 C CA . ASP A 1 78 ? 18.468 -4.935 -13.403 1.00 89.62 78 ASP A CA 1
ATOM 597 C C . ASP A 1 78 ? 17.007 -4.460 -13.284 1.00 89.62 78 ASP A C 1
ATOM 599 O O . ASP A 1 78 ? 16.710 -3.276 -13.440 1.00 89.62 78 ASP A O 1
ATOM 603 N N . VAL A 1 79 ? 16.059 -5.375 -13.062 1.00 90.19 79 VAL A N 1
ATOM 604 C CA . VAL A 1 79 ? 14.626 -5.049 -13.044 1.00 90.19 79 VAL A CA 1
ATOM 605 C C . VAL A 1 79 ? 14.276 -4.210 -11.812 1.00 90.19 79 VAL A C 1
ATOM 607 O O . VAL A 1 79 ? 14.491 -4.636 -10.676 1.00 90.19 79 VAL A O 1
ATOM 610 N N . ASP A 1 80 ? 13.650 -3.050 -12.031 1.00 92.94 80 ASP A N 1
ATOM 611 C CA . ASP A 1 80 ? 13.143 -2.190 -10.955 1.00 92.94 80 ASP A CA 1
ATOM 612 C C . ASP A 1 80 ? 12.108 -2.934 -10.087 1.00 92.94 80 ASP A C 1
ATOM 614 O O . ASP A 1 80 ? 11.212 -3.609 -10.608 1.00 92.94 80 ASP A O 1
ATOM 618 N N . LEU A 1 81 ? 12.171 -2.759 -8.761 1.00 91.88 81 LEU A N 1
ATOM 619 C CA . LEU A 1 81 ? 11.294 -3.445 -7.799 1.00 91.88 81 LEU A CA 1
ATOM 620 C C . LEU A 1 81 ? 9.802 -3.308 -8.141 1.00 91.88 81 LEU A C 1
ATOM 622 O O . LEU A 1 81 ? 9.081 -4.304 -8.187 1.00 91.88 81 LEU A O 1
ATOM 626 N N . TYR A 1 82 ? 9.342 -2.085 -8.424 1.00 91.44 82 TYR A N 1
ATOM 627 C CA . TYR A 1 82 ? 7.942 -1.819 -8.771 1.00 91.44 82 TYR A CA 1
ATOM 628 C C . TYR A 1 82 ? 7.501 -2.592 -10.023 1.00 91.44 82 TYR A C 1
ATOM 630 O O . TYR A 1 82 ? 6.450 -3.233 -10.020 1.00 91.44 82 TYR A O 1
ATOM 638 N N . ALA A 1 83 ? 8.328 -2.592 -11.072 1.00 89.69 83 ALA A N 1
ATOM 639 C CA . ALA A 1 83 ? 8.042 -3.315 -12.306 1.00 89.69 83 ALA A CA 1
ATOM 640 C C . ALA A 1 83 ? 8.020 -4.835 -12.082 1.00 89.69 83 ALA A C 1
ATOM 642 O O . ALA A 1 83 ? 7.125 -5.515 -12.587 1.00 89.69 83 ALA A O 1
ATOM 643 N N . GLY A 1 84 ? 8.965 -5.360 -11.294 1.00 87.44 84 GLY A N 1
ATOM 644 C CA . GLY A 1 84 ? 9.039 -6.775 -10.932 1.00 87.44 84 GLY A CA 1
ATOM 645 C C . GLY A 1 84 ? 7.801 -7.257 -10.176 1.00 87.44 84 GLY A C 1
ATOM 646 O O . GLY A 1 84 ? 7.158 -8.217 -10.608 1.00 87.44 84 GLY A O 1
ATOM 647 N N . MET A 1 85 ? 7.399 -6.544 -9.118 1.00 88.06 85 MET A N 1
ATOM 648 C CA . MET A 1 85 ? 6.231 -6.896 -8.296 1.00 88.06 85 MET A CA 1
ATOM 649 C C . MET A 1 85 ? 4.923 -6.942 -9.096 1.00 88.06 85 MET A C 1
ATOM 651 O O . MET A 1 85 ? 4.097 -7.824 -8.873 1.00 88.06 85 MET A O 1
ATOM 655 N N . LEU A 1 86 ? 4.731 -6.040 -10.067 1.00 86.50 86 LEU A N 1
ATOM 656 C CA . LEU A 1 86 ? 3.532 -6.039 -10.920 1.00 86.50 86 LEU A CA 1
ATOM 657 C C . LEU A 1 86 ? 3.411 -7.294 -11.798 1.00 86.50 86 LEU A C 1
ATOM 659 O O . LEU A 1 86 ? 2.318 -7.616 -12.272 1.00 86.50 86 LEU A O 1
ATOM 663 N N . THR A 1 87 ? 4.522 -7.991 -12.049 1.00 83.94 87 THR A N 1
ATOM 664 C CA . THR A 1 87 ? 4.535 -9.212 -12.869 1.00 83.94 87 THR A CA 1
ATOM 665 C C . THR A 1 87 ? 4.134 -10.461 -12.103 1.00 83.94 87 THR A C 1
ATOM 667 O O . THR A 1 87 ? 3.786 -11.477 -12.714 1.00 83.94 87 THR A O 1
ATOM 670 N N . GLU A 1 88 ? 4.157 -10.390 -10.778 1.00 83.31 88 GLU A N 1
ATOM 671 C CA . GLU A 1 88 ? 3.822 -11.509 -9.925 1.00 83.31 88 GLU A CA 1
ATOM 672 C C . GLU A 1 88 ? 2.323 -11.810 -9.950 1.00 83.31 88 GLU A C 1
ATOM 674 O O . GLU A 1 88 ? 1.462 -10.932 -10.045 1.00 83.31 88 GLU A O 1
ATOM 679 N N . ARG A 1 89 ? 1.990 -13.096 -9.838 1.00 83.38 89 ARG A N 1
ATOM 680 C CA . ARG A 1 89 ? 0.604 -13.508 -9.623 1.00 83.38 89 ARG A CA 1
ATOM 681 C C . ARG A 1 89 ? 0.244 -13.319 -8.162 1.00 83.38 89 ARG A C 1
ATOM 683 O O . ARG A 1 89 ? 1.053 -13.631 -7.294 1.00 83.38 89 ARG A O 1
ATOM 690 N N . ALA A 1 90 ? -0.988 -12.882 -7.925 1.00 85.00 90 ALA A N 1
ATOM 691 C CA . ALA A 1 90 ? -1.512 -12.741 -6.580 1.00 85.00 90 ALA A CA 1
ATOM 692 C C . ALA A 1 90 ? -1.420 -14.056 -5.789 1.00 85.00 90 ALA A C 1
ATOM 694 O O . ALA A 1 90 ? -1.659 -15.136 -6.338 1.00 85.00 90 ALA A O 1
ATOM 695 N N . VAL A 1 91 ? -1.088 -13.948 -4.502 1.00 86.06 91 VAL A N 1
ATOM 696 C CA . VAL A 1 91 ? -1.136 -15.075 -3.560 1.00 86.06 91 VAL A CA 1
ATOM 697 C C . VAL A 1 91 ? -2.576 -15.563 -3.362 1.00 86.06 91 VAL A C 1
ATOM 699 O O . VAL A 1 91 ? -3.534 -14.825 -3.607 1.00 86.06 91 VAL A O 1
ATOM 702 N N . SER A 1 92 ? -2.750 -16.809 -2.912 1.00 84.56 92 SER A N 1
ATOM 703 C CA . SER A 1 92 ? -4.084 -17.368 -2.647 1.00 84.56 92 SER A CA 1
ATOM 704 C C . SER A 1 92 ? -4.852 -16.497 -1.644 1.00 84.56 92 SER A C 1
ATOM 706 O O . SER A 1 92 ? -4.319 -16.142 -0.597 1.00 84.56 92 SER A O 1
ATOM 708 N N . GLY A 1 93 ? -6.083 -16.103 -1.982 1.00 84.00 93 GLY A N 1
ATOM 709 C CA . GLY A 1 93 ? -6.916 -15.212 -1.156 1.00 84.00 93 GLY A CA 1
ATOM 710 C C . GLY A 1 93 ? -6.487 -13.732 -1.124 1.00 84.00 93 GLY A C 1
ATOM 711 O O . GLY A 1 93 ? -7.220 -12.894 -0.584 1.00 84.00 93 GLY A O 1
ATOM 712 N N . GLY A 1 94 ? -5.344 -13.394 -1.730 1.00 85.19 94 GLY A N 1
ATOM 713 C CA . GLY A 1 94 ? -4.769 -12.052 -1.772 1.00 85.19 94 GLY A CA 1
ATOM 714 C C . GLY A 1 94 ? -4.974 -11.320 -3.101 1.00 85.19 94 GLY A C 1
ATOM 715 O O . GLY A 1 94 ? -5.522 -11.849 -4.066 1.00 85.19 94 GLY A O 1
ATOM 716 N N . LEU A 1 95 ? -4.526 -10.063 -3.137 1.00 87.00 95 LEU A N 1
ATOM 717 C CA . LEU A 1 95 ? -4.594 -9.190 -4.319 1.00 87.00 95 LEU A CA 1
ATOM 718 C C . LEU A 1 95 ? -3.225 -8.920 -4.955 1.00 87.00 95 LEU A C 1
ATOM 720 O O . LEU A 1 95 ? -3.162 -8.494 -6.107 1.00 87.00 95 LEU A O 1
ATOM 724 N N . VAL A 1 96 ? -2.146 -9.176 -4.217 1.00 88.2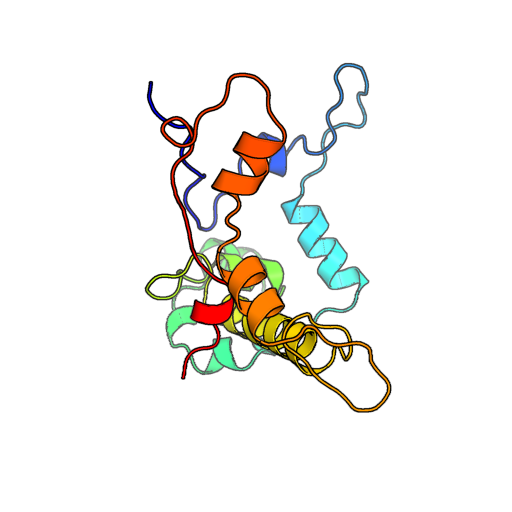5 96 VAL A N 1
ATOM 725 C CA . VAL A 1 96 ? -0.770 -8.841 -4.593 1.00 88.25 96 VAL A CA 1
ATOM 726 C C . VAL A 1 96 ? 0.099 -10.092 -4.640 1.00 88.25 96 VAL A C 1
ATOM 728 O O . VAL A 1 96 ? -0.241 -11.114 -4.036 1.00 88.25 96 VAL A O 1
ATOM 731 N N . GLY A 1 97 ? 1.196 -10.019 -5.392 1.00 87.12 97 GLY A N 1
ATOM 732 C CA . GLY A 1 97 ? 2.184 -11.090 -5.464 1.00 87.12 97 GLY A CA 1
ATOM 733 C C . GLY A 1 97 ? 2.959 -11.298 -4.163 1.00 87.12 97 GLY A C 1
ATOM 734 O O . GLY A 1 97 ? 2.854 -10.471 -3.256 1.00 87.12 97 GLY A O 1
ATOM 735 N N . PRO A 1 98 ? 3.711 -12.404 -4.044 1.00 87.56 98 PRO A N 1
ATOM 736 C CA . PRO A 1 98 ? 4.444 -12.753 -2.832 1.00 87.56 98 PRO A CA 1
ATOM 737 C C . PRO A 1 98 ? 5.431 -11.673 -2.377 1.00 87.56 98 PRO A C 1
ATOM 739 O O . PRO A 1 98 ? 5.487 -11.411 -1.180 1.00 87.56 98 PRO A O 1
ATOM 742 N N . THR A 1 99 ? 6.156 -11.004 -3.282 1.00 88.88 99 THR A N 1
ATOM 743 C CA . THR A 1 99 ? 7.119 -9.959 -2.887 1.00 88.88 99 THR A CA 1
ATOM 744 C C . THR A 1 99 ? 6.411 -8.770 -2.263 1.00 88.88 99 THR A C 1
ATOM 746 O O . THR A 1 99 ? 6.767 -8.326 -1.173 1.00 88.88 99 THR A O 1
ATOM 749 N N . ALA A 1 100 ? 5.359 -8.283 -2.923 1.00 90.62 100 ALA A N 1
ATOM 750 C CA . ALA A 1 100 ? 4.553 -7.199 -2.382 1.00 90.62 100 ALA A CA 1
ATOM 751 C C . ALA A 1 100 ? 3.843 -7.618 -1.084 1.00 90.62 100 ALA A C 1
ATOM 753 O O . ALA A 1 100 ? 3.760 -6.816 -0.161 1.00 90.62 100 ALA A O 1
ATOM 754 N N . ALA A 1 101 ? 3.360 -8.862 -0.991 1.00 90.44 101 ALA A N 1
ATOM 755 C CA . ALA A 1 101 ? 2.711 -9.383 0.207 1.00 90.44 101 ALA A CA 1
ATOM 756 C C . ALA A 1 101 ? 3.656 -9.383 1.414 1.00 90.44 101 ALA A C 1
ATOM 758 O O . ALA A 1 101 ? 3.250 -8.922 2.474 1.00 90.44 101 ALA A O 1
ATOM 759 N N . GLU A 1 102 ? 4.902 -9.841 1.256 1.00 90.31 102 GLU A N 1
ATOM 760 C CA . GLU A 1 102 ? 5.890 -9.846 2.342 1.00 90.31 102 GLU A CA 1
ATOM 761 C C . GLU A 1 102 ? 6.248 -8.427 2.789 1.00 90.31 102 GLU A C 1
ATOM 763 O O . GLU A 1 102 ? 6.158 -8.133 3.978 1.00 90.31 102 GLU A O 1
ATOM 768 N N . ILE A 1 103 ? 6.565 -7.527 1.850 1.00 92.88 103 ILE A N 1
ATOM 769 C CA . ILE A 1 103 ? 6.903 -6.129 2.171 1.00 92.88 103 ILE A CA 1
ATOM 770 C C . ILE A 1 103 ? 5.742 -5.447 2.908 1.00 92.88 103 ILE A C 1
ATOM 772 O O . ILE A 1 103 ? 5.944 -4.783 3.923 1.00 92.88 103 ILE A O 1
ATOM 776 N N . ILE A 1 104 ? 4.514 -5.618 2.409 1.00 93.75 104 ILE A N 1
ATOM 777 C CA . ILE A 1 104 ? 3.316 -5.029 3.013 1.00 93.75 104 ILE A CA 1
ATOM 778 C C . ILE A 1 104 ? 3.055 -5.639 4.396 1.00 93.75 104 ILE A C 1
ATOM 780 O O . ILE A 1 104 ? 2.776 -4.900 5.338 1.00 93.75 104 ILE A O 1
ATOM 784 N N . ALA A 1 105 ? 3.151 -6.963 4.537 1.00 91.94 105 ALA A N 1
ATOM 785 C CA . ALA A 1 105 ? 2.905 -7.652 5.801 1.00 91.94 105 ALA A CA 1
ATOM 786 C C . ALA A 1 105 ? 3.924 -7.260 6.875 1.00 91.94 105 ALA A C 1
ATOM 788 O O . ALA A 1 105 ? 3.519 -6.940 7.993 1.00 91.94 105 ALA A O 1
ATOM 789 N N . ASP A 1 106 ? 5.216 -7.225 6.540 1.00 93.75 106 ASP A N 1
ATOM 790 C CA . ASP A 1 106 ? 6.265 -6.805 7.471 1.00 93.75 106 ASP A CA 1
ATOM 791 C C . ASP A 1 106 ? 6.062 -5.346 7.901 1.00 93.75 106 ASP A C 1
ATOM 793 O O . ASP A 1 106 ? 6.049 -5.039 9.095 1.00 93.75 106 ASP A O 1
ATOM 797 N N . GLN A 1 107 ? 5.762 -4.450 6.954 1.00 95.81 107 GLN A N 1
ATOM 798 C CA . GLN A 1 107 ? 5.496 -3.048 7.270 1.00 95.81 107 GLN A CA 1
ATOM 799 C C . GLN A 1 107 ? 4.269 -2.874 8.179 1.00 95.81 107 GLN A C 1
ATOM 801 O O . GLN A 1 107 ? 4.339 -2.121 9.151 1.00 95.81 107 GLN A O 1
ATOM 806 N N . PHE A 1 108 ? 3.154 -3.563 7.908 1.00 95.62 108 PHE A N 1
ATOM 807 C CA . PHE A 1 108 ? 1.961 -3.486 8.760 1.00 95.62 108 PHE A CA 1
ATOM 808 C C . PHE A 1 108 ? 2.174 -4.123 10.131 1.00 95.62 108 PHE A C 1
ATOM 810 O O . PHE A 1 108 ? 1.687 -3.591 11.130 1.00 95.62 108 PHE A O 1
ATOM 817 N N . ARG A 1 109 ? 2.920 -5.230 10.203 1.00 94.50 109 ARG A N 1
ATOM 818 C CA . ARG A 1 109 ? 3.308 -5.852 11.471 1.00 94.50 109 ARG A CA 1
ATOM 819 C C . ARG A 1 109 ? 4.131 -4.879 12.309 1.00 94.50 109 ARG A C 1
ATOM 821 O O . ARG A 1 109 ? 3.814 -4.682 13.479 1.00 94.50 109 ARG A O 1
ATOM 828 N N . ASN A 1 110 ? 5.141 -4.253 11.711 1.00 94.94 110 ASN A N 1
ATOM 829 C CA . ASN A 1 110 ? 6.008 -3.307 12.405 1.00 94.94 110 ASN A CA 1
ATOM 830 C C . ASN A 1 110 ? 5.233 -2.061 12.846 1.00 94.94 110 ASN A C 1
ATOM 832 O O . ASN A 1 110 ? 5.384 -1.651 13.989 1.00 94.94 110 ASN A O 1
ATOM 836 N N . LEU A 1 111 ? 4.332 -1.524 12.013 1.00 94.75 111 LEU A N 1
ATOM 837 C CA . LEU A 1 111 ? 3.447 -0.420 12.411 1.00 94.75 111 LEU A CA 1
ATOM 838 C C . LEU A 1 111 ? 2.561 -0.790 13.605 1.00 94.75 111 LEU A C 1
ATOM 840 O O . LEU A 1 111 ? 2.441 -0.005 14.533 1.00 94.75 111 LEU A O 1
ATOM 844 N N . LYS A 1 112 ? 1.968 -1.989 13.609 1.00 91.94 112 LYS A N 1
ATOM 845 C CA . LYS A 1 112 ? 1.111 -2.442 14.713 1.00 91.94 112 LYS A CA 1
ATOM 846 C C . LYS A 1 112 ? 1.891 -2.661 16.014 1.00 91.94 112 LYS A C 1
ATOM 848 O O . LYS A 1 112 ? 1.424 -2.285 17.083 1.00 91.94 112 LYS A O 1
ATOM 853 N N . VAL A 1 113 ? 3.038 -3.333 15.935 1.00 91.00 113 VAL A N 1
ATOM 854 C CA . VAL A 1 113 ? 3.800 -3.759 17.120 1.00 91.00 113 VAL A CA 1
ATOM 855 C C . VAL A 1 113 ? 4.636 -2.620 17.700 1.00 91.00 113 VAL A C 1
ATOM 857 O O . VAL A 1 113 ? 4.765 -2.532 18.917 1.00 91.00 113 VAL A O 1
ATOM 860 N N . ALA A 1 114 ? 5.214 -1.762 16.856 1.00 92.69 114 ALA A N 1
ATOM 861 C CA . ALA A 1 114 ? 6.093 -0.684 17.307 1.00 92.69 114 ALA A CA 1
ATOM 862 C C . ALA A 1 114 ? 5.334 0.572 17.761 1.00 92.69 114 ALA A C 1
ATOM 864 O O . ALA A 1 114 ? 5.912 1.410 18.452 1.00 92.69 114 ALA A O 1
ATOM 865 N N . ASP A 1 115 ? 4.061 0.719 17.389 1.00 93.56 115 ASP A N 1
ATOM 866 C CA . ASP A 1 115 ? 3.244 1.843 17.833 1.00 93.56 115 ASP A CA 1
ATOM 867 C C . ASP A 1 115 ? 2.725 1.607 19.258 1.00 93.56 115 ASP A C 1
ATOM 869 O O . ASP A 1 115 ? 1.804 0.827 19.506 1.00 93.56 115 ASP A O 1
ATOM 873 N N . ILE A 1 116 ? 3.321 2.315 20.215 1.00 92.81 116 ILE A N 1
ATOM 874 C CA . ILE A 1 116 ? 2.922 2.263 21.626 1.00 92.81 116 ILE A CA 1
ATOM 875 C C . ILE A 1 116 ? 1.495 2.780 21.865 1.00 92.81 116 ILE A C 1
ATOM 877 O O . ILE A 1 116 ? 0.907 2.443 22.888 1.00 92.81 116 ILE A O 1
ATOM 881 N N . PHE A 1 117 ? 0.938 3.563 20.934 1.00 93.81 117 PHE A N 1
ATOM 882 C CA . PHE A 1 117 ? -0.434 4.076 20.971 1.00 93.81 117 PHE A CA 1
ATOM 883 C C . PHE A 1 117 ? -1.388 3.279 20.076 1.00 93.81 117 PHE A C 1
ATOM 885 O O . PHE A 1 117 ? -2.548 3.666 19.909 1.00 93.81 117 PHE A O 1
ATOM 892 N N . PHE A 1 118 ? -0.938 2.155 19.508 1.00 93.56 118 PHE A N 1
ATOM 893 C CA . PHE A 1 118 ? -1.827 1.269 18.774 1.00 93.56 118 PHE A CA 1
ATOM 894 C C . PHE A 1 118 ? -2.978 0.829 19.683 1.00 93.56 118 PHE A C 1
ATOM 896 O O . PHE A 1 118 ? -2.7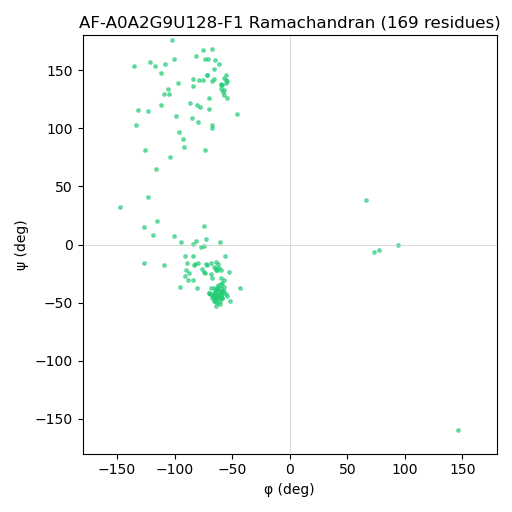51 0.403 20.811 1.00 93.56 118 PHE A O 1
ATOM 903 N N . TYR A 1 119 ? -4.215 0.893 19.190 1.00 91.81 119 TYR A N 1
ATOM 904 C CA . TYR A 1 119 ? -5.410 0.793 20.038 1.00 91.81 119 TYR A CA 1
ATOM 905 C C . TYR A 1 119 ? -5.540 -0.514 20.842 1.00 91.81 119 TYR A C 1
ATOM 907 O O . TYR A 1 119 ? -6.264 -0.528 21.827 1.00 91.81 119 TYR A O 1
ATOM 915 N N . GLU A 1 120 ? -4.880 -1.607 20.441 1.00 90.56 120 GLU A N 1
ATOM 916 C CA . GLU A 1 120 ? -4.869 -2.874 21.198 1.00 90.56 120 GLU A CA 1
ATOM 917 C C . GLU A 1 120 ? -3.716 -2.982 22.209 1.00 90.56 120 GLU A C 1
ATOM 919 O O . GLU A 1 120 ? -3.696 -3.919 23.007 1.00 90.56 120 GLU A O 1
ATOM 924 N N . ASN A 1 121 ? -2.747 -2.067 22.168 1.00 89.19 121 ASN A N 1
ATOM 925 C CA . ASN A 1 121 ? -1.579 -2.093 23.035 1.00 89.19 121 ASN A CA 1
ATOM 926 C C . ASN A 1 121 ? -1.912 -1.430 24.380 1.00 89.19 121 ASN A C 1
ATOM 928 O O . ASN A 1 121 ? -2.536 -0.373 24.438 1.00 89.19 121 ASN A O 1
ATOM 932 N N . ASN A 1 122 ? -1.467 -2.052 25.473 1.00 86.69 122 ASN A N 1
ATOM 933 C CA . ASN A 1 122 ? -1.593 -1.513 26.826 1.00 86.69 122 ASN A CA 1
ATOM 934 C C . ASN A 1 122 ? -0.205 -1.469 27.478 1.00 86.69 122 ASN A C 1
ATOM 936 O O . ASN A 1 122 ? 0.205 -2.397 28.177 1.00 86.69 122 ASN A O 1
ATOM 940 N N . VAL A 1 123 ? 0.559 -0.424 27.151 1.00 88.06 123 VAL A N 1
ATOM 941 C CA . VAL A 1 123 ? 1.951 -0.244 27.588 1.00 88.06 123 VAL A CA 1
ATOM 942 C C . VAL A 1 123 ? 1.994 0.670 28.811 1.00 88.06 123 VAL A C 1
ATOM 944 O O . VAL A 1 123 ? 1.294 1.683 28.871 1.00 88.06 123 VAL A O 1
ATOM 947 N N . GLN A 1 124 ? 2.842 0.344 29.790 1.00 87.12 124 GLN A N 1
ATOM 948 C CA . GLN A 1 124 ? 3.026 1.165 30.987 1.00 87.12 124 GLN A CA 1
ATOM 949 C C . GLN A 1 124 ? 3.385 2.614 30.610 1.00 87.12 124 GLN A C 1
ATOM 951 O O . GLN A 1 124 ? 4.331 2.851 29.864 1.00 87.12 124 GLN A O 1
ATOM 956 N N . GLY A 1 125 ? 2.627 3.581 31.135 1.00 86.50 125 GLY A N 1
ATOM 957 C CA . GLY A 1 125 ? 2.794 5.006 30.818 1.00 86.50 125 GLY A CA 1
ATOM 958 C C . GLY A 1 125 ? 1.902 5.527 29.684 1.00 86.50 125 GLY A C 1
ATOM 959 O O . GLY A 1 125 ? 1.933 6.721 29.404 1.00 86.50 125 GLY A O 1
ATOM 960 N N . THR A 1 126 ? 1.074 4.675 29.072 1.00 87.25 126 THR A N 1
ATOM 961 C CA . THR A 1 126 ? 0.034 5.075 28.106 1.00 87.25 126 THR A CA 1
ATOM 962 C C . THR A 1 126 ? -1.366 4.920 28.711 1.00 87.25 126 THR A C 1
ATOM 964 O O . THR A 1 126 ? -1.562 4.132 29.637 1.00 87.25 126 THR A O 1
ATOM 967 N N . GLN A 1 127 ? -2.347 5.676 28.206 1.00 86.81 127 GLN A N 1
ATOM 968 C CA . GLN A 1 127 ? -3.766 5.444 28.505 1.00 86.81 127 GLN A CA 1
ATOM 969 C C . GLN A 1 127 ? -4.354 4.523 27.431 1.00 86.81 127 GLN A C 1
ATOM 971 O O . GLN A 1 127 ? -4.905 4.989 26.436 1.00 86.81 127 GLN A O 1
ATOM 976 N N . GLY A 1 128 ? -4.167 3.215 27.613 1.00 88.69 128 GLY A N 1
ATOM 977 C CA . GLY A 1 128 ? -4.786 2.197 26.765 1.00 88.69 128 GLY A CA 1
ATOM 978 C C . GLY A 1 128 ? -6.286 2.046 27.040 1.00 88.69 128 GLY A C 1
ATOM 979 O O . GLY A 1 128 ? -6.776 2.409 28.110 1.00 88.69 128 GLY A O 1
ATOM 980 N N . PHE A 1 129 ? -7.011 1.480 26.076 1.00 92.50 129 PHE A N 1
ATOM 981 C CA . PHE A 1 129 ? -8.429 1.155 26.233 1.00 92.50 129 PHE A CA 1
ATOM 982 C C . PHE A 1 129 ? -8.631 -0.035 27.178 1.00 92.50 129 PHE A C 1
ATOM 984 O O . PHE A 1 129 ? -7.846 -0.988 27.183 1.00 92.50 129 PHE A O 1
ATOM 991 N N . ASN A 1 130 ? -9.722 -0.016 27.944 1.00 92.06 130 ASN A N 1
ATOM 992 C CA . ASN A 1 130 ? -10.147 -1.172 28.729 1.00 92.06 130 ASN A CA 1
ATOM 993 C C . ASN A 1 130 ? -10.793 -2.255 27.841 1.00 92.06 130 ASN A C 1
ATOM 995 O O . ASN A 1 130 ? -11.141 -2.019 26.683 1.00 92.06 130 ASN A O 1
ATOM 999 N N . GLU A 1 131 ? -10.987 -3.465 28.373 1.00 91.38 131 GLU A N 1
ATOM 1000 C CA . GLU A 1 131 ? -11.541 -4.582 27.589 1.00 91.38 131 GLU A CA 1
ATOM 1001 C C . GLU A 1 131 ? -12.946 -4.303 27.027 1.00 91.38 131 GLU A C 1
ATOM 1003 O O . GLU A 1 131 ? -13.262 -4.739 25.918 1.00 91.38 131 GLU A O 1
ATOM 1008 N N . GLY A 1 132 ? -13.778 -3.550 27.756 1.00 94.88 132 GLY A N 1
ATOM 1009 C CA . GLY A 1 132 ? -15.110 -3.147 27.302 1.00 94.88 132 GLY A CA 1
ATOM 1010 C C . GLY A 1 132 ? -15.049 -2.167 26.128 1.00 94.88 132 GLY A C 1
ATOM 1011 O O . GLY A 1 132 ? -15.744 -2.345 25.129 1.00 94.88 132 GLY A O 1
ATOM 1012 N N . GLU A 1 133 ? -14.161 -1.180 26.201 1.00 93.88 133 GLU A N 1
ATOM 1013 C CA . GLU A 1 133 ? -13.898 -0.223 25.122 1.00 93.88 133 GLU A CA 1
ATOM 1014 C C . GLU A 1 133 ? -13.320 -0.920 23.886 1.00 93.88 133 GLU A C 1
ATOM 1016 O O . GLU A 1 133 ? -13.790 -0.694 22.768 1.00 93.88 133 GLU A O 1
ATOM 1021 N N . LEU A 1 134 ? -12.373 -1.846 24.073 1.00 93.75 134 LEU A N 1
ATOM 1022 C CA . LEU A 1 134 ? -11.836 -2.677 22.992 1.00 93.75 134 LEU A CA 1
ATOM 1023 C C . LEU A 1 134 ? -12.927 -3.519 22.326 1.00 93.75 134 LEU A C 1
ATOM 1025 O O . LEU A 1 134 ? -12.938 -3.668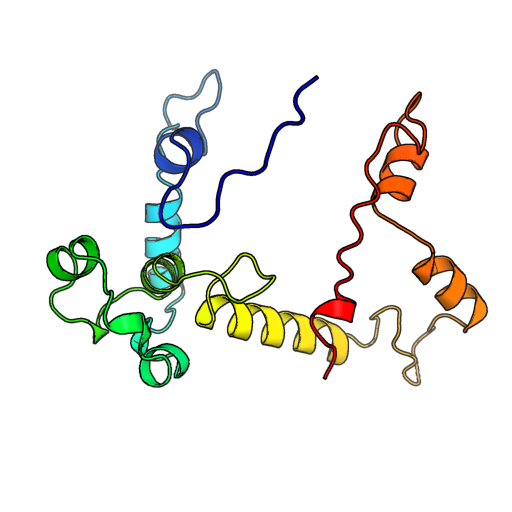 21.100 1.00 93.75 134 LEU A O 1
ATOM 1029 N N . ALA A 1 135 ? -13.861 -4.064 23.110 1.00 94.44 135 ALA A N 1
ATOM 1030 C CA . ALA A 1 135 ? -14.994 -4.810 22.578 1.00 94.44 135 ALA A CA 1
ATOM 1031 C C . ALA A 1 135 ? -15.909 -3.925 21.716 1.00 94.44 135 ALA A C 1
ATO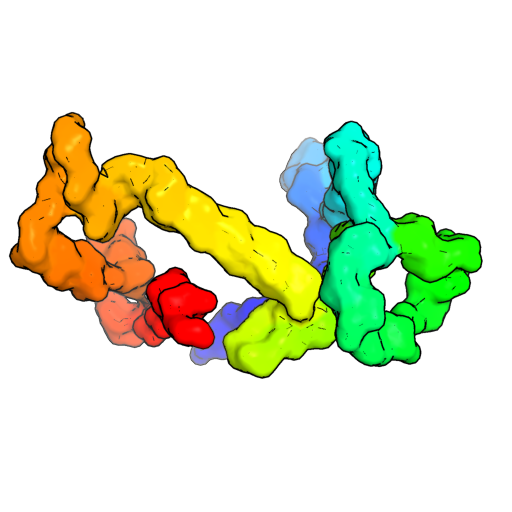M 1033 O O . ALA A 1 135 ? -16.377 -4.386 20.673 1.00 94.44 135 ALA A O 1
ATOM 1034 N N . GLU A 1 136 ? -16.127 -2.660 22.088 1.00 93.88 136 GLU A N 1
ATOM 1035 C CA . GLU A 1 136 ? -16.884 -1.708 21.264 1.00 93.88 136 GLU A CA 1
ATOM 1036 C C . GLU A 1 136 ? -16.136 -1.312 19.986 1.00 93.88 136 GLU A C 1
ATOM 1038 O O . GLU A 1 136 ? -16.723 -1.329 18.899 1.00 93.88 136 GLU A O 1
ATOM 1043 N N . ILE A 1 137 ? -14.829 -1.050 20.071 1.00 92.12 137 ILE A N 1
ATOM 1044 C CA . ILE A 1 137 ? -13.998 -0.734 18.900 1.00 92.12 137 ILE A CA 1
ATOM 1045 C C . ILE A 1 137 ? -14.023 -1.896 17.897 1.00 92.12 137 ILE A C 1
ATOM 1047 O O . ILE A 1 137 ? -14.216 -1.685 16.700 1.00 92.12 137 ILE A O 1
ATOM 1051 N N . ARG A 1 138 ? -13.935 -3.148 18.363 1.00 90.25 138 ARG A N 1
ATOM 1052 C CA . ARG A 1 138 ? -13.973 -4.347 17.501 1.00 90.25 138 ARG A CA 1
ATOM 1053 C C . ARG A 1 138 ? -15.316 -4.571 16.796 1.00 90.25 138 ARG A C 1
ATOM 1055 O O . ARG A 1 138 ? -15.356 -5.287 15.791 1.00 90.25 138 ARG A O 1
ATOM 1062 N N . LYS A 1 139 ? -16.408 -3.971 17.287 1.00 90.19 139 LYS A N 1
ATOM 1063 C CA . LYS A 1 139 ? -17.724 -3.982 16.620 1.00 90.19 139 LYS A CA 1
ATOM 1064 C C . LYS A 1 139 ? -17.811 -2.964 15.480 1.00 90.19 139 LYS A C 1
ATOM 1066 O O . LYS A 1 139 ? -18.732 -3.056 14.662 1.00 90.19 139 LYS A O 1
ATOM 1071 N N . MET A 1 140 ? -16.900 -1.990 15.410 1.00 88.19 140 MET A N 1
ATOM 1072 C CA . MET A 1 140 ? -16.901 -0.998 14.338 1.00 88.19 140 MET A CA 1
ATOM 1073 C C . MET A 1 140 ? -16.556 -1.632 12.989 1.00 88.19 140 MET A C 1
ATOM 1075 O O . MET A 1 140 ? -15.708 -2.514 12.862 1.00 88.19 140 MET A O 1
ATOM 1079 N N . THR A 1 141 ? -17.247 -1.172 11.949 1.00 87.75 141 THR A N 1
ATOM 1080 C CA . THR A 1 141 ? -17.026 -1.590 10.561 1.00 87.75 141 THR A CA 1
ATOM 1081 C C . THR A 1 141 ? -17.021 -0.359 9.673 1.00 87.75 141 THR A C 1
ATOM 1083 O O . THR A 1 141 ? -17.691 0.624 9.994 1.00 87.75 141 THR A O 1
ATOM 1086 N N . LEU A 1 142 ? -16.334 -0.419 8.529 1.00 86.19 142 LEU A N 1
ATOM 1087 C CA . LEU A 1 142 ? -16.383 0.673 7.555 1.00 86.19 142 LEU A CA 1
ATOM 1088 C C . LEU A 1 142 ? -17.828 0.957 7.110 1.00 86.19 142 LEU A C 1
ATOM 1090 O O . LEU A 1 142 ? -18.214 2.112 6.989 1.00 86.19 142 LEU A O 1
ATOM 1094 N N . ALA A 1 143 ? -18.659 -0.082 6.967 1.00 86.44 143 ALA A N 1
ATOM 1095 C CA . ALA A 1 143 ? -20.075 0.077 6.641 1.00 86.44 143 ALA A CA 1
ATOM 1096 C C . ALA A 1 143 ? -20.835 0.889 7.702 1.00 86.44 143 ALA A C 1
ATOM 1098 O O . ALA A 1 143 ? -21.598 1.789 7.357 1.00 86.44 143 ALA A O 1
ATOM 1099 N N . ARG A 1 144 ? -20.594 0.610 8.991 1.00 87.19 144 ARG A N 1
ATOM 1100 C CA . ARG A 1 144 ? -21.171 1.388 10.097 1.00 87.19 144 ARG A CA 1
ATOM 1101 C C . ARG A 1 144 ? -20.686 2.835 10.063 1.00 87.19 144 ARG A C 1
ATOM 1103 O O . ARG A 1 144 ? -21.508 3.728 10.211 1.00 87.19 144 ARG A O 1
ATOM 1110 N N . LEU A 1 145 ? -19.393 3.056 9.819 1.00 88.12 145 LEU A N 1
ATOM 1111 C CA . LEU A 1 145 ? -18.823 4.400 9.720 1.00 88.12 145 LEU A CA 1
ATOM 1112 C C . LEU A 1 145 ? -19.494 5.214 8.607 1.00 88.12 145 LEU A C 1
ATOM 1114 O O . LEU A 1 145 ? -19.888 6.349 8.849 1.00 88.12 145 LEU A O 1
ATOM 1118 N N . VAL A 1 146 ? -19.676 4.629 7.420 1.00 89.25 146 VAL A N 1
ATOM 1119 C CA . VAL A 1 146 ? -20.344 5.307 6.300 1.00 89.25 146 VAL A CA 1
ATOM 1120 C C . VAL A 1 146 ? -21.807 5.608 6.636 1.00 89.25 146 VAL A C 1
ATOM 1122 O O . VAL A 1 146 ? -22.230 6.749 6.503 1.00 89.25 146 VAL A O 1
ATOM 1125 N N . CYS A 1 147 ? -22.568 4.635 7.153 1.00 88.19 147 CYS A N 1
ATOM 1126 C CA . CYS A 1 147 ? -23.981 4.856 7.499 1.00 88.19 147 CYS A CA 1
ATOM 1127 C C . CYS A 1 147 ? -24.162 5.928 8.586 1.00 88.19 147 CYS A C 1
ATOM 1129 O O . CYS A 1 147 ? -25.117 6.691 8.546 1.00 88.19 147 CYS A O 1
ATOM 1131 N N . SER A 1 148 ? -23.252 6.003 9.562 1.00 90.00 148 SER A N 1
ATOM 1132 C CA . SER A 1 148 ? -23.319 7.010 10.628 1.00 90.00 148 SER A CA 1
ATOM 1133 C C . SER A 1 148 ? -22.978 8.428 10.163 1.00 90.00 148 SER A C 1
ATOM 1135 O O . SER A 1 148 ? -23.308 9.371 10.872 1.00 90.00 148 SER A O 1
ATOM 1137 N N . ASN A 1 149 ? -22.327 8.586 9.006 1.00 92.88 149 ASN A N 1
ATOM 1138 C CA . ASN A 1 149 ? -21.866 9.880 8.491 1.00 92.88 149 ASN A CA 1
ATOM 1139 C C . ASN A 1 149 ? -22.502 10.258 7.142 1.00 92.88 149 ASN A C 1
ATOM 1141 O O . ASN A 1 149 ? -22.071 11.218 6.510 1.00 92.88 149 ASN A O 1
ATOM 1145 N N . THR A 1 150 ? -23.489 9.507 6.650 1.00 91.00 150 THR A N 1
ATOM 1146 C CA . THR A 1 150 ? -24.181 9.817 5.393 1.00 91.00 150 THR A CA 1
ATOM 1147 C C . THR A 1 150 ? -25.684 9.732 5.595 1.00 91.00 150 THR A C 1
ATOM 1149 O O . THR A 1 150 ? -26.228 8.665 5.879 1.00 91.00 150 THR A O 1
ATOM 1152 N N . GLU A 1 151 ? -26.361 10.869 5.449 1.00 88.38 151 GLU A N 1
ATOM 1153 C CA . GLU A 1 151 ? -27.813 10.942 5.584 1.00 88.38 151 GLU A CA 1
ATOM 1154 C C . GLU A 1 151 ? -28.515 10.038 4.564 1.00 88.38 151 GLU A C 1
ATOM 1156 O O . GLU A 1 151 ? -28.137 9.957 3.396 1.00 88.38 151 GLU A O 1
ATOM 1161 N N . GLY A 1 152 ? -29.551 9.332 5.021 1.00 82.62 152 GLY A N 1
ATOM 1162 C CA . GLY A 1 152 ? -30.367 8.461 4.174 1.00 82.62 152 GLY A CA 1
ATOM 1163 C C . GLY A 1 152 ? -29.742 7.107 3.818 1.00 82.62 152 GLY A C 1
ATOM 1164 O O . GLY A 1 152 ? -30.436 6.281 3.230 1.00 82.62 152 GLY A O 1
ATOM 1165 N N . MET A 1 153 ? -28.488 6.831 4.197 1.00 79.00 153 MET A N 1
ATOM 1166 C CA . MET A 1 153 ? -27.877 5.510 4.014 1.00 79.00 153 MET A CA 1
ATOM 1167 C C . MET A 1 153 ? -28.188 4.578 5.184 1.00 79.00 153 MET A C 1
ATOM 1169 O O . MET A 1 153 ? -27.827 4.841 6.331 1.00 79.00 153 MET A O 1
ATOM 1173 N N . LEU A 1 154 ? -28.816 3.439 4.890 1.00 77.12 154 LEU A N 1
ATOM 1174 C CA . LEU A 1 154 ? -29.067 2.388 5.868 1.00 77.12 154 LEU A CA 1
ATOM 1175 C C . LEU A 1 154 ? -28.045 1.259 5.716 1.00 77.12 154 LEU A C 1
ATOM 1177 O O . LEU A 1 154 ? -27.446 1.037 4.667 1.00 77.12 154 LEU A O 1
ATOM 1181 N N . THR A 1 155 ? -27.890 0.457 6.767 1.00 68.25 155 THR A N 1
ATOM 1182 C CA . THR A 1 155 ? -26.949 -0.679 6.788 1.00 68.25 155 THR A CA 1
ATOM 1183 C C . THR A 1 155 ? -27.249 -1.766 5.753 1.00 68.25 155 THR A C 1
ATOM 1185 O O . THR A 1 155 ? -26.373 -2.576 5.463 1.00 68.25 155 THR A O 1
ATOM 1188 N N . ARG A 1 156 ? -28.461 -1.788 5.184 1.00 72.19 156 ARG A N 1
ATOM 1189 C CA . ARG A 1 156 ? -28.839 -2.651 4.052 1.00 72.19 156 ARG A CA 1
ATOM 1190 C C . ARG A 1 156 ? -28.292 -2.160 2.707 1.00 72.19 156 ARG A C 1
ATOM 1192 O O . ARG A 1 156 ? -28.173 -2.959 1.785 1.00 72.19 156 ARG A O 1
ATOM 1199 N N . ASP A 1 157 ? -27.952 -0.876 2.616 1.00 72.38 157 ASP A N 1
ATOM 1200 C CA . ASP A 1 157 ? -27.492 -0.223 1.389 1.00 72.38 157 ASP A CA 1
ATOM 1201 C C . ASP A 1 157 ? -25.964 -0.324 1.232 1.00 72.38 157 ASP A C 1
ATOM 1203 O O . ASP A 1 157 ? -25.437 -0.152 0.133 1.00 72.38 157 ASP A O 1
ATOM 1207 N N . VAL A 1 158 ? -25.239 -0.656 2.313 1.00 76.44 158 VAL A N 1
ATOM 1208 C CA . VAL A 1 158 ? -23.777 -0.819 2.313 1.00 76.44 158 VAL A CA 1
ATOM 1209 C C . VAL A 1 158 ? -23.382 -2.280 2.531 1.00 76.44 158 VAL A C 1
ATOM 1211 O O . VAL A 1 158 ? -23.663 -2.843 3.592 1.00 76.44 158 VAL A O 1
ATOM 1214 N N . PRO A 1 159 ? -22.656 -2.905 1.586 1.00 73.44 159 PRO A N 1
ATOM 1215 C CA . PRO A 1 159 ? -22.136 -4.252 1.772 1.00 73.44 159 PRO A CA 1
ATOM 1216 C C . PRO A 1 159 ? -21.230 -4.347 3.005 1.00 73.44 159 PRO A C 1
ATOM 1218 O O . PRO A 1 159 ? -20.278 -3.579 3.163 1.00 73.44 159 PRO A O 1
ATOM 1221 N N . ARG A 1 160 ? -21.467 -5.348 3.859 1.00 67.12 160 ARG A N 1
ATOM 1222 C CA . ARG A 1 160 ? -20.549 -5.699 4.952 1.00 67.12 160 ARG A CA 1
ATOM 1223 C C . ARG A 1 160 ? -19.312 -6.395 4.382 1.00 67.12 160 ARG A C 1
ATOM 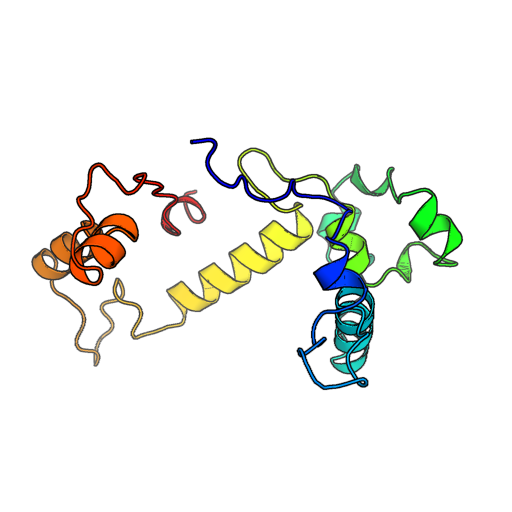1225 O O . ARG A 1 160 ? -19.224 -7.616 4.376 1.00 67.12 160 ARG A O 1
ATOM 1232 N N . GLN A 1 161 ? -18.354 -5.626 3.880 1.00 59.41 161 GLN A N 1
ATOM 1233 C CA . GLN A 1 161 ? -17.038 -6.144 3.504 1.00 59.41 161 GLN A CA 1
ATOM 1234 C C . GLN A 1 161 ? -16.099 -5.990 4.708 1.00 59.41 161 GLN A C 1
ATOM 1236 O O . GLN A 1 161 ? -15.476 -4.950 4.894 1.00 59.41 161 GLN A O 1
ATOM 1241 N N . GLN A 1 162 ? -16.032 -7.009 5.568 1.00 51.53 162 GLN A N 1
ATOM 1242 C CA . GLN A 1 162 ? -14.985 -7.114 6.586 1.00 51.53 162 GLN A CA 1
ATOM 1243 C C . GLN A 1 162 ? -13.879 -8.019 6.042 1.00 51.53 162 GLN A C 1
ATOM 1245 O O . GLN A 1 162 ? -13.977 -9.237 6.128 1.00 51.53 162 GLN A O 1
ATOM 1250 N N . LYS A 1 163 ? -12.818 -7.430 5.490 1.00 54.19 163 LYS A N 1
ATOM 1251 C CA . LYS A 1 163 ? -11.488 -8.039 5.598 1.00 54.19 163 LYS A CA 1
ATOM 1252 C C . LYS A 1 163 ? -10.800 -7.307 6.740 1.00 54.19 163 LYS A C 1
ATOM 1254 O O . LYS A 1 163 ? -10.575 -6.102 6.621 1.00 54.19 163 LYS A O 1
ATOM 1259 N N . LYS A 1 164 ? -10.575 -7.968 7.876 1.00 48.75 164 LYS A N 1
ATOM 1260 C CA . LYS A 1 164 ? -9.912 -7.322 9.011 1.00 48.75 164 LYS A CA 1
ATOM 1261 C C . LYS A 1 164 ? -8.404 -7.409 8.801 1.00 48.75 164 LYS A C 1
ATOM 1263 O O . LYS A 1 164 ? -7.895 -8.425 8.343 1.00 48.75 164 LYS A O 1
ATOM 1268 N N . MET A 1 165 ? -7.669 -6.362 9.174 1.00 35.50 165 MET A N 1
ATOM 1269 C CA . MET A 1 165 ? -6.198 -6.401 9.167 1.00 35.50 165 MET A CA 1
ATOM 1270 C C . MET A 1 165 ? -5.656 -7.514 10.085 1.00 35.50 165 MET A C 1
ATOM 1272 O O . MET A 1 165 ? -4.609 -8.091 9.814 1.00 35.50 165 MET A O 1
ATOM 1276 N N . THR A 1 166 ? -6.400 -7.864 11.140 1.00 42.94 166 THR A N 1
ATOM 1277 C CA . THR A 1 166 ? -6.101 -8.998 12.030 1.00 42.94 166 THR A CA 1
ATOM 1278 C C . THR A 1 166 ? -6.104 -10.349 11.317 1.00 42.94 166 THR A C 1
ATOM 1280 O O . THR A 1 166 ? -5.484 -11.277 11.813 1.00 42.94 166 THR A O 1
ATOM 1283 N N . ASP A 1 167 ? -6.747 -10.458 10.153 1.00 42.22 167 ASP A N 1
ATOM 1284 C CA . ASP A 1 167 ? -6.809 -11.703 9.379 1.00 42.22 167 ASP A CA 1
ATOM 1285 C C . ASP A 1 167 ? -5.561 -11.893 8.490 1.00 42.22 167 ASP A C 1
ATOM 1287 O O . ASP A 1 167 ? -5.367 -12.960 7.918 1.00 42.22 167 ASP A O 1
ATOM 1291 N N . VAL A 1 168 ? -4.710 -10.862 8.359 1.00 44.06 168 VAL A N 1
ATOM 1292 C CA . VAL A 1 168 ? -3.432 -10.909 7.615 1.00 44.06 168 VAL A CA 1
ATOM 1293 C C . VAL A 1 168 ? -2.271 -11.331 8.523 1.00 44.06 168 VAL A C 1
ATOM 1295 O O . VAL A 1 168 ? -1.264 -11.844 8.047 1.00 44.06 168 VAL A O 1
ATOM 1298 N N . VAL A 1 169 ? -2.422 -11.149 9.837 1.00 37.47 169 VAL A N 1
ATOM 1299 C CA . VAL A 1 169 ? -1.440 -11.534 10.859 1.00 37.47 169 VAL A CA 1
ATOM 1300 C C . VAL A 1 169 ? -2.070 -12.613 11.743 1.00 37.47 169 VAL A C 1
ATOM 1302 O O . VAL A 1 169 ? -2.365 -12.386 12.914 1.00 37.47 169 VAL A O 1
ATOM 1305 N N . GLY A 1 170 ? -2.350 -13.772 11.148 1.00 31.20 170 GLY A N 1
ATOM 1306 C CA . GLY A 1 170 ? -2.889 -14.947 11.830 1.00 31.20 170 GLY A CA 1
ATOM 1307 C C . GLY A 1 170 ? -2.122 -16.203 11.422 1.00 31.20 170 GLY A C 1
ATOM 1308 O O . GLY A 1 170 ? -2.374 -16.718 10.338 1.00 31.20 170 GLY A O 1
ATOM 1309 N N . ASN A 1 171 ? -1.234 -16.646 12.325 1.00 34.34 171 ASN A N 1
ATOM 1310 C CA . ASN A 1 171 ? -0.293 -17.784 12.273 1.00 34.34 171 ASN A CA 1
ATOM 1311 C C . ASN A 1 171 ? 0.694 -17.844 11.100 1.00 34.34 171 ASN A C 1
ATOM 1313 O O . ASN A 1 171 ? 0.324 -18.323 10.007 1.00 34.34 171 ASN A O 1
#

Nearest PDB structures (foldseek):
  7qzr-assembly2_D  TM=8.397E-01  e=8.524E-05  Homo sapiens
  7qzr-assembly1_B  TM=8.226E-01  e=6.971E-05  Homo sapiens
  4c1m-assembly1_D  TM=8.242E-01  e=8.524E-05  Homo sapiens
  4hhr-assembly1_A  TM=7.459E-01  e=1.946E-02  Arabidopsis thaliana
  5jvy-assembly1_A  TM=7.076E-01  e=1.454E-01  Mus musculus

pLDDT: mean 79.81, std 16.26, range [31.2, 97.81]

Organism: Teladorsagia circumcincta (NCBI:txid45464)

=== Feature glossary ===
The record interleaves many kinds of information about one protein. Here is each kind framed as the question it answers.

Q: What are the backbone torsion angles?
A: φ (phi) and ψ (psi) are the two rotatable backbone dihedrals per residue: φ is the C(i-1)–N–Cα–C torsion, ψ is the N–Cα–C–N(i+1) torsion, both in degrees on (−180°, 180°]. α-helical residues cluster near (−60°, −45°); β-strand residues near (−120°, +130°). A Ramachandran plot is simply a scatter of (φ, ψ) for every residue.

Q: What is the amino-acid chain?
A: This is the polypeptide sequence — one letter per residue, N-terminus first. Length ranges from a few dozen residues for small domains to over a thousand for large multi-domain proteins.

Q: How mobile is each atom in the crystal?
A: For experimental (PDB) structures, the B-factor (temperature factor) quantifies the positional spread of each atom in the crystal — a combination of thermal vibration and static disorder — in units of Å². High B-factors mark flexible loops or poorly resolved regions; low B-factors mark the rigid, well-ordered core.

Q: Are the domains correctly placed relative to each other?
A: Predicted Aligned Error (PAE) is an AlphaFold confidence matrix: entry (i, j) is the expected error in the position of residue j, in ångströms, when the prediction is superimposed on the true structure at residue i. Low PAE within a block of residues means that block is internally rigid and well-predicted; high PAE between two blocks means their relative placement is uncertain even if each block individually is confident.

Q: How confident is the AlphaFold model at each residue?
A: pLDDT is the predicted lDDT-Cα score: AlphaFold's confidence that the local environment of each residue (all inter-atomic distances within 15 Å) is correctly placed. It is a per-residue number between 0 and 100, with higher meaning more reliable.

Q: What family and function is it annotated with?
A: Functional annotations link the protein to curated databases. InterPro entries identify conserved d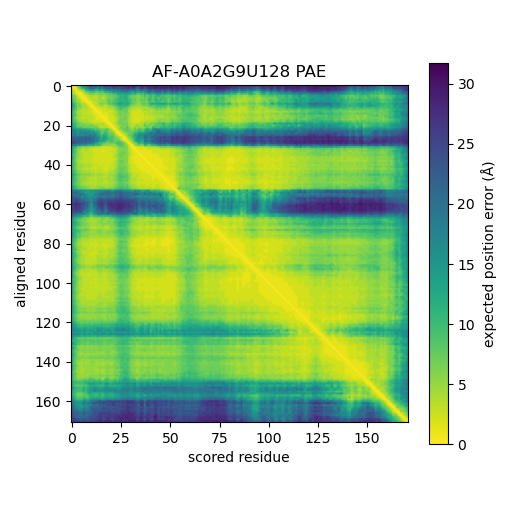omains and families by matching the sequence against member-database signatures (Pfam, PROSITE, CDD, …). Gene Ontology (GO) terms describe molecular function, biological process, and cellular component in a controlled vocabulary. CATH places the structure in a hierarchical fold classification (Class/Architecture/Topology/Homologous-superfamily). The organism is the source species.

Q: How big and how compact is the whole molecule?
A: Three whole-structure scalars: the radius of gyration (RMS distance of Cα from centroid, in Å), the count of Cα–Cα contacts (pairs closer than 8 Å and separated by more than four residues in sequence — i.e. tertiary, not local, contacts), and the bounding-box dimensions. Together they distinguish compact globular folds from extended fibres or disordered chains.

Q: What known structures does this most resemble?
A: The Foldseek neighbor list gives the closest experimentally determined structures in the PDB, ranked by structural alignment. TM-score near 1 means near-identical fold; near 0.3 means only rough topology match. This is how one finds what a novel AlphaFold prediction most resembles in the solved-structure universe.

Q: Which residues are buried vs exposed?
A: SASA measures how much of the protein is reachable by solvent. It is computed by rolling a water-sized probe over the atomic surface and summing the exposed area (Å²). Per-residue SASA distinguishes core (buried, low SASA) from surface (exposed, high SASA) residues; total SASA is a whole-molecule size measure.

Q: Which residues are in helices, strands, or loops?
A: Eight-state secondary structure (DSSP): H is the canonical α-helix, G the tighter 3₁₀-helix, I the wider π-helix; E/B are β-structure, T and S are turns and bends, and '-' is everything else. DSSP derives these from the pattern of main-chain N–H···O=C hydrogen bonds, not from the sequence.

Q: Where is each backbone atom in 3D?
A: Structure coordinates are given as an mmCIF _atom_site loop: one row per atom with element, residue name, chain id, sequence number, and x/y/z position in Å. Only the four main-chain atoms per residue are included here; side chains are omitted to keep the rec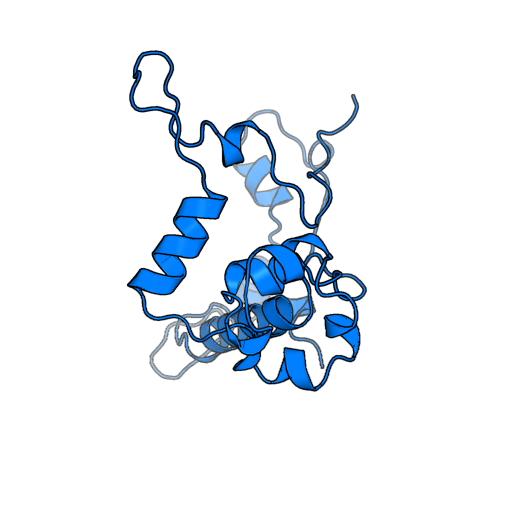ord compact.

Q: What if only a Cα trace is available?
A: Three-state secondary structure (P-SEA) collapses the eight DSSP classes into helix (a), strand (b), and coil (c). P-SEA assigns these from Cα geometry alone — distances and angles — without requiring backbone oxygens, so it works on any Cα trace.

Q: What do the rendered images show?
A: The six renders are orthographic views along the three Cartesian axes in both directions. Representation (cartoon, sticks, or surface) and color scheme (sequence-rainbow or by-chain) vary across proteins so the training set covers all the common visualization conventions.

Q: What does the local fold look like, residue by residue?
A: Foldseek's 3Di representation compresses backbone geometry into 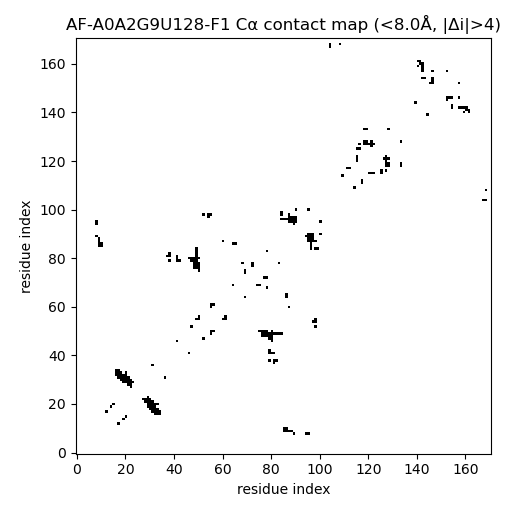a per-residue letter drawn from a learned twenty-state alphabet. It captures the tertiary interaction pattern around each residue — which residues are packed against it in space, regardless of where they are in sequence.

Q: What do the diagnostic plots show?
A: The contact map is a binary N×N matrix image: pixel (i, j) is dark where Cα_i and Cα_j are within 8 Å and |i−j|>4. Because the |i−j|>4 filter removes local helical contacts, off-diagonal stripes parallel to the main diagonal indicate parallel β-sheets; stripes perpendicular to it indicate antiparallel β-sheets. The Ramachandran plot scatters every residue's (φ, ψ) pair against the sterically allowed regions. The PAE heatmap renders the predicted-aligned-error matrix.